Protein AF-A0A1J5RLA2-F1 (afdb_monomer)

Solvent-accessible surface area (backbone atoms only — not comparable to full-atom values): 10374 Å² total; per-residue (Å²): 121,64,64,66,56,42,44,75,60,59,31,40,82,71,53,72,47,80,47,79,59,98,92,44,65,35,30,41,38,36,30,38,39,91,60,33,37,43,37,38,31,38,62,85,40,69,44,60,42,39,44,30,51,77,93,44,57,35,48,51,70,61,49,36,40,77,73,73,38,47,94,72,55,60,57,76,74,59,92,59,94,53,45,68,57,44,59,53,23,45,56,59,46,43,67,81,35,36,69,36,63,61,72,37,87,33,64,62,57,58,59,47,19,59,50,51,52,52,51,52,54,50,51,53,52,48,52,53,51,52,51,52,52,53,52,39,53,54,43,50,54,49,23,56,49,30,44,76,72,65,38,38,70,62,18,52,54,47,64,71,70,46,85,62,65,88,73,65,45,78,68,52,53,54,50,49,54,51,34,55,57,62,64,75,74,109

Structure (mmCIF, N/CA/C/O backbone):
data_AF-A0A1J5RLA2-F1
#
_entry.id   AF-A0A1J5RLA2-F1
#
loop_
_atom_site.group_PDB
_atom_site.id
_atom_site.type_symbol
_atom_site.label_atom_id
_atom_site.label_alt_id
_atom_site.label_comp_id
_atom_site.label_asym_id
_atom_site.label_entity_id
_atom_site.label_seq_id
_atom_site.pdbx_PDB_ins_code
_atom_site.Cartn_x
_atom_site.Cartn_y
_atom_site.Cartn_z
_atom_site.occupancy
_atom_site.B_iso_or_equiv
_atom_site.auth_seq_id
_atom_site.auth_comp_id
_atom_site.auth_asym_id
_atom_site.auth_atom_id
_atom_site.pdbx_PDB_model_num
ATOM 1 N N . MET A 1 1 ? 20.462 11.060 -11.180 1.00 75.19 1 MET A N 1
ATOM 2 C CA . MET A 1 1 ? 20.858 9.757 -11.764 1.00 75.19 1 MET A CA 1
ATOM 3 C C . MET A 1 1 ? 19.665 9.019 -12.372 1.00 75.19 1 MET A C 1
ATOM 5 O O . MET A 1 1 ? 19.797 8.521 -13.478 1.00 75.19 1 MET A O 1
ATOM 9 N N . ILE A 1 2 ? 18.497 9.036 -11.717 1.00 88.50 2 ILE A N 1
ATOM 10 C CA . ILE A 1 2 ? 17.230 8.487 -12.243 1.00 88.50 2 ILE A CA 1
ATOM 11 C C . ILE A 1 2 ? 16.734 9.208 -13.504 1.00 88.50 2 ILE A C 1
ATOM 13 O O . ILE A 1 2 ? 16.344 8.558 -14.465 1.00 88.50 2 ILE A O 1
ATOM 17 N N . ASP A 1 3 ? 16.792 10.543 -13.523 1.00 90.69 3 ASP A N 1
ATOM 18 C CA . ASP A 1 3 ? 16.276 11.354 -14.638 1.00 90.69 3 ASP A CA 1
ATOM 19 C C . ASP A 1 3 ? 16.839 10.949 -16.024 1.00 90.69 3 ASP A C 1
ATOM 21 O O . ASP A 1 3 ? 16.039 10.713 -16.928 1.00 90.69 3 ASP A O 1
ATOM 25 N N . PRO A 1 4 ? 18.163 10.750 -16.212 1.00 93.88 4 PRO A N 1
ATOM 26 C CA . PRO A 1 4 ? 18.699 10.201 -17.460 1.00 93.88 4 PRO A CA 1
ATOM 27 C C . PRO A 1 4 ? 18.125 8.839 -17.870 1.00 93.88 4 PRO A C 1
ATOM 29 O O . PRO A 1 4 ? 17.858 8.634 -19.053 1.00 93.88 4 PRO A O 1
ATOM 32 N N . PHE A 1 5 ? 17.925 7.919 -16.918 1.00 95.31 5 PHE A N 1
ATOM 33 C CA . PHE A 1 5 ? 17.323 6.614 -17.203 1.00 95.31 5 PHE A CA 1
ATOM 34 C C . PHE A 1 5 ? 15.885 6.796 -17.692 1.00 95.31 5 PHE A C 1
ATOM 36 O O . PHE A 1 5 ? 15.541 6.329 -18.773 1.00 95.31 5 PHE A O 1
ATOM 43 N N . LEU A 1 6 ? 15.071 7.543 -16.940 1.00 96.62 6 LEU A N 1
ATOM 44 C CA . LEU A 1 6 ? 13.667 7.803 -17.264 1.00 96.62 6 LEU A CA 1
ATOM 45 C C . LEU A 1 6 ? 13.512 8.462 -18.641 1.00 96.62 6 LEU A C 1
ATOM 47 O O . LEU A 1 6 ? 12.742 7.979 -19.474 1.00 96.62 6 LEU A O 1
ATOM 51 N N . LYS A 1 7 ? 14.320 9.487 -18.930 1.00 96.69 7 LYS A N 1
ATOM 52 C CA . LYS A 1 7 ? 14.363 10.134 -20.250 1.00 96.69 7 LYS A CA 1
ATOM 53 C C . LYS A 1 7 ? 14.747 9.166 -21.365 1.00 96.69 7 LYS A C 1
ATOM 55 O O . LYS A 1 7 ? 14.179 9.240 -22.450 1.00 96.69 7 LYS A O 1
ATOM 60 N N . GLY A 1 8 ? 15.656 8.226 -21.097 1.00 96.56 8 GLY A N 1
ATOM 61 C CA . GLY A 1 8 ? 16.017 7.156 -22.031 1.00 96.56 8 GLY A CA 1
ATOM 62 C C . GLY A 1 8 ? 14.840 6.258 -22.435 1.00 96.56 8 GLY A C 1
ATOM 63 O O . GLY A 1 8 ? 14.861 5.680 -23.520 1.00 96.56 8 GLY A O 1
ATOM 64 N N . TYR A 1 9 ? 13.794 6.195 -21.609 1.00 97.12 9 TYR A N 1
ATOM 65 C CA . TYR A 1 9 ? 12.545 5.477 -21.877 1.00 97.12 9 TYR A CA 1
ATOM 66 C C . TYR A 1 9 ? 11.366 6.406 -22.206 1.00 97.12 9 TYR A C 1
ATOM 68 O O . TYR A 1 9 ? 10.218 5.968 -22.175 1.00 97.12 9 TYR A O 1
ATOM 76 N N . GLY A 1 10 ? 11.626 7.677 -22.531 1.00 97.12 10 GLY A N 1
ATOM 77 C CA . GLY A 1 10 ? 10.600 8.638 -22.950 1.00 97.12 10 GLY A CA 1
ATOM 78 C C . GLY A 1 10 ? 9.733 9.188 -21.816 1.00 97.12 10 GLY A C 1
ATOM 79 O O . GLY A 1 10 ? 8.663 9.722 -22.087 1.00 97.12 10 GLY A O 1
ATOM 80 N N . PHE A 1 11 ? 10.160 9.043 -20.561 1.00 97.88 11 PHE A N 1
ATOM 81 C CA . PHE A 1 11 ? 9.512 9.710 -19.437 1.00 97.88 11 PHE A CA 1
ATOM 82 C C . PHE A 1 11 ? 10.019 11.144 -19.306 1.00 97.88 11 PHE A C 1
ATOM 84 O O . PHE A 1 11 ? 11.226 11.397 -19.287 1.00 97.88 11 PHE A O 1
ATOM 91 N N . GLU A 1 12 ? 9.084 12.071 -19.161 1.00 97.56 12 GLU A N 1
ATOM 92 C CA . GLU A 1 12 ? 9.351 13.483 -18.923 1.00 97.56 12 GLU A CA 1
ATOM 93 C C . GLU A 1 12 ? 8.948 13.846 -17.500 1.00 97.56 12 GLU A C 1
ATOM 95 O O . GLU A 1 12 ? 7.974 13.320 -16.967 1.00 97.56 12 GLU A O 1
ATOM 100 N N . PHE A 1 13 ? 9.718 14.732 -16.875 1.00 96.31 13 PHE A N 1
ATOM 101 C CA . PHE A 1 13 ? 9.346 15.295 -15.584 1.00 96.31 13 PHE A CA 1
ATOM 102 C C . PHE A 1 13 ? 8.055 16.109 -15.740 1.00 96.31 13 PHE A C 1
ATOM 104 O O . PHE A 1 13 ? 8.001 16.991 -16.598 1.00 96.31 13 PHE A O 1
ATOM 111 N N . GLU A 1 14 ? 7.034 15.804 -14.939 1.00 94.00 14 GLU A N 1
ATOM 112 C CA . GLU A 1 14 ? 5.730 16.473 -14.998 1.00 94.00 14 GLU A CA 1
ATOM 113 C C . GLU A 1 14 ? 5.639 17.549 -13.912 1.00 94.00 14 GLU A C 1
ATOM 115 O O . GLU A 1 14 ? 5.564 18.732 -14.243 1.00 94.00 14 GLU A O 1
ATOM 120 N N . ASP A 1 15 ? 5.700 17.162 -12.634 1.00 93.25 15 ASP A N 1
ATOM 121 C CA . ASP A 1 15 ? 5.659 18.102 -11.511 1.00 93.25 15 ASP A CA 1
ATOM 122 C C . ASP A 1 15 ? 6.271 17.504 -10.229 1.00 93.25 15 ASP A C 1
ATOM 124 O O . ASP A 1 15 ? 6.688 16.339 -10.183 1.00 93.25 15 ASP A O 1
ATOM 128 N N . TYR A 1 16 ? 6.328 18.309 -9.169 1.00 93.75 16 TYR A N 1
ATOM 129 C CA . TYR A 1 16 ? 6.588 17.847 -7.817 1.00 93.75 16 TYR A CA 1
ATOM 130 C C . TYR A 1 16 ? 5.700 18.535 -6.772 1.00 93.75 16 TYR A C 1
ATOM 132 O O . TYR A 1 16 ? 5.460 19.739 -6.814 1.00 93.75 16 TYR A O 1
ATOM 140 N N . GLU A 1 17 ? 5.292 17.781 -5.755 1.00 91.31 17 GLU A N 1
ATOM 141 C CA . GLU A 1 17 ? 4.488 18.284 -4.641 1.00 91.31 17 GLU A CA 1
ATOM 142 C C . GLU A 1 17 ? 5.241 18.167 -3.320 1.00 91.31 17 GLU A C 1
ATOM 144 O O . GLU A 1 17 ? 5.624 17.070 -2.908 1.00 91.31 17 GLU A O 1
ATOM 149 N N . ILE A 1 18 ? 5.413 19.290 -2.617 1.00 90.94 18 ILE A N 1
ATOM 150 C CA . ILE A 1 18 ? 5.980 19.304 -1.264 1.00 90.94 18 ILE A CA 1
ATOM 151 C C . ILE A 1 18 ? 4.870 19.049 -0.248 1.00 90.94 18 ILE A C 1
ATOM 153 O O . ILE A 1 18 ? 3.896 19.793 -0.155 1.00 90.94 18 ILE A O 1
ATOM 157 N N . ASN A 1 19 ? 5.084 18.040 0.581 1.00 87.75 19 ASN A N 1
ATOM 158 C CA . ASN A 1 19 ? 4.173 17.580 1.610 1.00 87.75 19 ASN A CA 1
ATOM 159 C C . ASN A 1 19 ? 4.856 17.592 2.985 1.00 87.75 19 ASN A C 1
ATOM 161 O O . ASN A 1 19 ? 6.081 17.679 3.103 1.00 87.75 19 ASN A O 1
ATOM 165 N N . LYS A 1 20 ? 4.050 17.525 4.051 1.00 87.19 20 LYS A N 1
ATOM 166 C CA . LYS A 1 20 ? 4.523 17.482 5.440 1.00 87.19 20 LYS A CA 1
ATOM 167 C C . LYS A 1 20 ? 3.970 16.247 6.148 1.00 87.19 20 LYS A C 1
ATOM 169 O O . LYS A 1 20 ? 2.764 16.151 6.362 1.00 87.19 20 LYS A O 1
ATOM 174 N N . GLY A 1 21 ? 4.863 15.341 6.532 1.00 75.69 21 GLY A N 1
ATOM 175 C CA . GLY A 1 21 ? 4.573 14.137 7.312 1.00 75.69 21 GLY A CA 1
ATOM 176 C C . GLY A 1 21 ? 4.974 14.271 8.782 1.00 75.69 21 GLY A C 1
ATOM 177 O O . GLY A 1 21 ? 5.419 15.332 9.231 1.00 75.69 21 GLY A O 1
ATOM 178 N N . SER A 1 22 ? 4.840 13.174 9.536 1.00 72.94 22 SER A N 1
ATOM 179 C CA . SER A 1 22 ? 5.324 13.074 10.925 1.00 72.94 22 SER A CA 1
ATOM 180 C C . SER A 1 22 ? 6.832 13.300 11.037 1.00 72.94 22 SER A C 1
ATOM 182 O O . SER A 1 22 ? 7.294 13.857 12.032 1.00 72.94 22 SER A O 1
ATOM 184 N N . ASP A 1 23 ? 7.567 12.935 9.986 1.00 70.56 23 ASP A N 1
ATOM 185 C CA . ASP A 1 23 ? 9.030 12.856 9.988 1.00 70.56 23 ASP A CA 1
ATOM 186 C C . ASP A 1 23 ? 9.689 14.057 9.286 1.00 70.56 23 ASP A C 1
ATOM 188 O O . ASP A 1 23 ? 10.907 14.110 9.124 1.00 70.56 23 ASP A O 1
ATOM 192 N N . GLY A 1 24 ? 8.893 15.057 8.888 1.00 81.94 24 GLY A N 1
ATOM 193 C CA . GLY A 1 24 ? 9.370 16.277 8.239 1.00 81.94 24 GLY A CA 1
ATOM 194 C C . GLY A 1 24 ? 8.707 16.549 6.893 1.00 81.94 24 GLY A C 1
ATOM 195 O O . GLY A 1 24 ? 7.582 16.122 6.637 1.00 81.94 24 GLY A O 1
ATOM 196 N N . HIS A 1 25 ? 9.391 17.325 6.054 1.00 86.50 25 HIS A N 1
ATOM 197 C CA . HIS A 1 25 ? 8.931 17.615 4.698 1.00 86.50 25 HIS A CA 1
ATOM 198 C C . HIS A 1 25 ? 9.489 16.582 3.728 1.00 86.50 25 HIS A C 1
ATOM 200 O O . HIS A 1 25 ? 10.675 16.268 3.798 1.00 86.50 25 HIS A O 1
ATOM 206 N N . PHE A 1 26 ? 8.651 16.125 2.808 1.00 87.38 26 PHE A N 1
ATOM 207 C CA . PHE A 1 26 ? 9.025 15.268 1.687 1.00 87.38 26 PHE A CA 1
ATOM 208 C C . PHE A 1 26 ? 8.417 15.832 0.402 1.00 87.38 26 PHE A C 1
ATOM 210 O O . PHE A 1 26 ? 7.477 16.626 0.449 1.00 87.38 26 PHE A O 1
ATOM 217 N N . ALA A 1 27 ? 8.965 15.454 -0.742 1.00 90.31 27 ALA A N 1
ATOM 218 C CA . ALA A 1 27 ? 8.469 15.822 -2.054 1.00 90.31 27 ALA A CA 1
ATOM 219 C C . ALA A 1 27 ? 8.096 14.563 -2.834 1.00 90.31 27 ALA A C 1
ATOM 221 O O . ALA A 1 27 ? 8.877 13.620 -2.875 1.00 90.31 27 ALA A O 1
ATOM 222 N N . PHE A 1 28 ? 6.941 14.552 -3.486 1.00 92.00 28 PHE A N 1
ATOM 223 C CA . PHE A 1 28 ? 6.650 13.566 -4.524 1.00 92.00 28 PHE A CA 1
ATOM 224 C C . PHE A 1 28 ? 6.983 14.175 -5.873 1.00 92.00 28 PHE A C 1
ATOM 226 O O . PHE A 1 28 ? 6.434 15.218 -6.202 1.00 92.00 28 PHE A O 1
ATOM 233 N N . ALA A 1 29 ? 7.865 13.544 -6.639 1.00 93.94 29 ALA A N 1
ATOM 234 C CA . ALA A 1 29 ? 8.126 13.905 -8.027 1.00 93.94 29 ALA A CA 1
ATOM 235 C C . ALA A 1 29 ? 7.415 12.918 -8.958 1.00 93.94 29 ALA A C 1
ATOM 237 O O . ALA A 1 29 ? 7.509 11.702 -8.755 1.00 93.94 29 ALA A O 1
ATOM 238 N N . SER A 1 30 ? 6.740 13.434 -9.986 1.00 95.81 30 SER A N 1
ATOM 239 C CA . SER A 1 30 ? 6.085 12.632 -11.018 1.00 95.81 30 SER A CA 1
ATOM 240 C C . SER A 1 30 ? 6.805 12.748 -12.360 1.00 95.81 30 SER A C 1
ATOM 242 O O . SER A 1 30 ? 7.237 13.816 -12.798 1.00 95.81 30 SER A O 1
ATOM 244 N N . TYR A 1 31 ? 6.928 11.608 -13.030 1.00 97.56 31 TYR A N 1
ATOM 245 C CA . TYR A 1 31 ? 7.433 11.498 -14.389 1.00 97.56 31 TYR A CA 1
ATOM 246 C C . TYR A 1 31 ? 6.416 10.753 -15.239 1.00 97.56 31 TYR A C 1
ATOM 248 O O . TYR A 1 31 ? 5.890 9.725 -14.810 1.00 97.56 31 TYR A O 1
ATOM 256 N N . LYS A 1 32 ? 6.175 11.217 -16.462 1.00 97.50 32 LYS A N 1
ATOM 257 C CA . LYS A 1 32 ? 5.098 10.704 -17.305 1.00 97.50 32 LYS A CA 1
ATOM 258 C C . LYS A 1 32 ? 5.575 10.305 -18.686 1.00 97.50 32 LYS A C 1
ATOM 260 O O . LYS A 1 32 ? 6.375 10.996 -19.309 1.00 97.50 32 LYS A O 1
ATOM 265 N N . ASN A 1 33 ? 5.030 9.199 -19.171 1.00 97.56 33 ASN A N 1
ATOM 266 C CA . ASN A 1 33 ? 5.152 8.742 -20.545 1.00 97.56 33 ASN A CA 1
ATOM 267 C C . ASN A 1 33 ? 3.791 8.200 -21.003 1.00 97.56 33 ASN A C 1
ATOM 269 O O . ASN A 1 33 ? 3.432 7.060 -20.704 1.00 97.56 33 ASN A O 1
ATOM 273 N N . HIS A 1 34 ? 3.028 9.014 -21.735 1.00 95.31 34 HIS A N 1
ATOM 274 C CA . HIS A 1 34 ? 1.669 8.679 -22.180 1.00 95.31 34 HIS A CA 1
ATOM 275 C C . HIS A 1 34 ? 0.776 8.249 -20.997 1.00 95.31 34 HIS A C 1
ATOM 277 O O . HIS A 1 34 ? 0.499 9.061 -20.114 1.00 95.31 34 HIS A O 1
ATOM 283 N N . ASN A 1 35 ? 0.350 6.981 -20.964 1.00 96.25 35 ASN A N 1
ATOM 284 C CA . ASN A 1 35 ? -0.509 6.414 -19.919 1.00 96.25 35 ASN A CA 1
ATOM 285 C C . ASN A 1 35 ? 0.280 5.880 -18.711 1.00 96.25 35 ASN A C 1
ATOM 287 O O . ASN A 1 35 ? -0.324 5.326 -17.795 1.00 96.25 35 ASN A O 1
ATOM 291 N N . LYS A 1 36 ? 1.613 5.998 -18.716 1.00 98.00 36 LYS A N 1
ATOM 292 C CA . LYS A 1 36 ? 2.491 5.540 -17.638 1.00 98.00 36 LYS A CA 1
ATOM 293 C C . LYS A 1 36 ? 2.933 6.718 -16.788 1.00 98.00 36 LYS A C 1
ATOM 295 O O . LYS A 1 36 ? 3.435 7.704 -17.330 1.00 98.00 36 LYS A O 1
ATOM 300 N N . THR A 1 37 ? 2.851 6.562 -15.474 1.00 97.75 37 THR A N 1
ATOM 301 C CA . THR A 1 37 ? 3.400 7.523 -14.517 1.00 97.75 37 THR A CA 1
ATOM 302 C C . THR A 1 37 ? 4.330 6.802 -13.551 1.00 97.75 37 THR A C 1
ATOM 304 O O . THR A 1 37 ? 4.009 5.742 -13.019 1.00 97.75 37 THR A O 1
ATOM 307 N N . PHE A 1 38 ? 5.510 7.367 -13.348 1.00 97.06 38 PHE A N 1
ATOM 308 C CA . PHE A 1 38 ? 6.458 6.970 -12.322 1.00 97.06 38 PHE A CA 1
ATOM 309 C C . PHE A 1 38 ? 6.431 8.036 -11.229 1.00 97.06 38 PHE A C 1
ATOM 311 O O . PHE A 1 38 ? 6.631 9.215 -11.526 1.00 97.06 38 PHE A O 1
ATOM 318 N N . LEU A 1 39 ? 6.176 7.634 -9.985 1.00 95.06 39 LEU A N 1
ATOM 319 C CA . LEU A 1 39 ? 6.198 8.540 -8.840 1.00 95.06 39 LEU A CA 1
ATOM 320 C C . LEU A 1 39 ? 7.291 8.118 -7.870 1.00 95.06 39 LEU A C 1
ATOM 322 O O . LEU A 1 39 ? 7.436 6.936 -7.552 1.00 95.06 39 LEU A O 1
ATOM 326 N N . VAL A 1 40 ? 8.036 9.101 -7.380 1.00 92.81 40 VAL A N 1
ATOM 327 C CA . VAL A 1 40 ? 9.082 8.890 -6.385 1.00 92.81 40 VAL A CA 1
ATOM 328 C C . VAL A 1 40 ? 8.949 9.900 -5.260 1.00 92.81 40 VAL A C 1
ATOM 330 O O . VAL A 1 40 ? 8.884 11.108 -5.489 1.00 92.81 40 VAL A O 1
ATOM 333 N N . GLU A 1 41 ? 8.912 9.389 -4.039 1.00 89.75 41 GLU A N 1
ATOM 334 C CA . GLU A 1 41 ? 9.048 10.181 -2.830 1.00 89.75 41 GLU A CA 1
ATOM 335 C C . GLU A 1 41 ? 10.523 10.502 -2.598 1.00 89.75 41 GLU A C 1
ATOM 337 O O . GLU A 1 41 ? 11.397 9.630 -2.647 1.00 89.75 41 GLU A O 1
ATOM 342 N N . TYR A 1 42 ? 10.797 11.762 -2.304 1.00 87.31 42 TYR A N 1
ATOM 343 C CA . TYR A 1 42 ? 12.101 12.248 -1.918 1.00 87.31 42 TYR A CA 1
ATOM 344 C C . TYR A 1 42 ? 11.998 13.076 -0.645 1.00 87.31 42 TYR A C 1
ATOM 346 O O . TYR A 1 42 ? 11.369 14.133 -0.611 1.00 87.31 42 TYR A O 1
ATOM 354 N N . THR A 1 43 ? 12.696 12.629 0.386 1.00 80.44 43 THR A N 1
ATOM 355 C CA . THR A 1 43 ? 12.806 13.354 1.657 1.00 80.44 43 THR A CA 1
ATOM 356 C C . THR A 1 43 ? 14.246 13.839 1.778 1.00 80.44 43 THR A C 1
ATOM 358 O O . THR A 1 43 ? 14.580 14.965 1.417 1.00 80.44 43 THR A O 1
ATOM 361 N N . PHE A 1 44 ? 15.134 12.935 2.186 1.00 77.88 44 PHE A N 1
ATOM 362 C CA . PHE A 1 44 ? 16.592 13.090 2.155 1.00 77.88 44 PHE A CA 1
ATOM 363 C C . PHE A 1 44 ? 17.286 11.955 1.386 1.00 77.88 44 PHE A C 1
ATOM 365 O O . PHE A 1 44 ? 18.488 11.992 1.156 1.00 77.88 44 PHE A O 1
ATOM 372 N N . SER A 1 45 ? 16.524 10.928 1.021 1.00 80.44 45 SER A N 1
ATOM 373 C CA . SER A 1 45 ? 16.887 9.810 0.156 1.00 80.44 45 SER A CA 1
ATOM 374 C C . SER A 1 45 ? 15.619 9.387 -0.593 1.00 80.44 45 SER A C 1
ATOM 376 O O . SER A 1 45 ? 14.555 9.984 -0.385 1.00 80.44 45 SER A O 1
ATOM 378 N N . ILE A 1 46 ? 15.737 8.404 -1.480 1.00 85.00 46 ILE A N 1
ATOM 379 C CA . ILE A 1 46 ? 14.581 7.829 -2.169 1.00 85.00 46 ILE A CA 1
ATOM 380 C C . ILE A 1 46 ? 13.734 7.078 -1.148 1.00 85.00 46 ILE A C 1
ATOM 382 O O . ILE A 1 46 ? 14.218 6.150 -0.505 1.00 85.00 46 ILE A O 1
ATOM 386 N N . GLY A 1 47 ? 12.481 7.495 -1.013 1.00 85.31 47 GLY A N 1
ATOM 387 C CA . GLY A 1 47 ? 11.489 6.814 -0.195 1.00 85.31 47 GLY A CA 1
ATOM 388 C C . GLY A 1 47 ? 10.652 5.862 -1.040 1.00 85.31 47 GLY A C 1
ATOM 389 O O . GLY A 1 47 ? 11.168 4.983 -1.737 1.00 85.31 47 GLY A O 1
ATOM 390 N N . GLN A 1 48 ? 9.339 6.056 -0.976 1.00 88.19 48 GLN A N 1
ATOM 391 C CA . GLN A 1 48 ? 8.382 5.279 -1.741 1.00 88.19 48 GLN A CA 1
ATOM 392 C C . GLN A 1 48 ? 8.565 5.474 -3.252 1.00 88.19 48 GLN A C 1
ATOM 394 O O . GLN A 1 48 ? 8.692 6.592 -3.750 1.00 88.19 48 GLN A O 1
ATOM 399 N N . VAL A 1 49 ? 8.505 4.368 -3.993 1.00 93.44 49 VAL A N 1
ATOM 400 C CA . VAL A 1 49 ? 8.488 4.366 -5.457 1.00 93.44 49 VAL A CA 1
ATOM 401 C C . VAL A 1 49 ? 7.231 3.656 -5.948 1.00 93.44 49 VAL A C 1
ATOM 403 O O . VAL A 1 49 ? 6.943 2.527 -5.535 1.00 93.44 49 VAL A O 1
ATOM 406 N N . LEU A 1 50 ? 6.488 4.317 -6.834 1.00 95.62 50 LEU A N 1
ATOM 407 C CA . LEU A 1 50 ? 5.222 3.841 -7.383 1.00 95.62 50 LEU A CA 1
ATOM 408 C C . LEU A 1 50 ? 5.254 3.827 -8.912 1.00 95.62 50 LEU A C 1
ATOM 410 O O . LEU A 1 50 ? 5.804 4.722 -9.559 1.00 95.62 50 LEU A O 1
ATOM 414 N N . TYR A 1 51 ? 4.592 2.822 -9.474 1.00 97.69 51 TYR A N 1
ATOM 415 C CA . TYR A 1 51 ? 4.414 2.638 -10.909 1.00 97.69 51 TYR A CA 1
ATOM 416 C C . TYR A 1 51 ? 2.931 2.659 -11.221 1.00 97.69 51 TYR A C 1
ATOM 418 O O . TYR A 1 51 ? 2.169 1.878 -10.650 1.00 97.69 51 TYR A O 1
ATOM 426 N N . GLN A 1 52 ? 2.532 3.527 -12.140 1.00 97.81 52 GLN A N 1
ATOM 427 C CA . GLN A 1 52 ? 1.146 3.706 -12.530 1.00 97.81 52 GLN A CA 1
ATOM 428 C C . GLN A 1 52 ? 0.970 3.464 -14.025 1.00 97.81 52 GLN A C 1
ATOM 430 O O . GLN A 1 52 ? 1.759 3.948 -14.839 1.00 97.81 52 GLN A O 1
ATOM 435 N N . PHE A 1 53 ? -0.093 2.750 -14.381 1.00 97.69 53 PHE A N 1
ATOM 436 C CA . PHE A 1 53 ? -0.612 2.665 -15.741 1.00 97.69 53 PHE A CA 1
ATOM 437 C C . PHE A 1 53 ? -2.109 2.969 -15.702 1.00 97.69 53 PHE A C 1
ATOM 439 O O . PHE A 1 53 ? -2.865 2.223 -15.084 1.00 97.69 53 PHE A O 1
ATOM 446 N N . GLU A 1 54 ? -2.528 4.055 -16.353 1.00 94.75 54 GLU A N 1
ATOM 447 C CA . GLU A 1 54 ? -3.904 4.570 -16.276 1.00 94.75 54 GLU A CA 1
ATOM 448 C C . GLU A 1 54 ? -4.322 4.833 -14.817 1.00 94.75 54 GLU A C 1
ATOM 450 O O . GLU A 1 54 ? -3.731 5.694 -14.167 1.00 94.75 54 GLU A O 1
ATOM 455 N N . ASP A 1 55 ? -5.317 4.125 -14.289 1.00 93.31 55 ASP A N 1
ATOM 456 C CA . ASP A 1 55 ? -5.813 4.228 -12.912 1.00 93.31 55 ASP A CA 1
ATOM 457 C C . ASP A 1 55 ? -5.212 3.180 -11.958 1.00 93.31 55 ASP A C 1
ATOM 459 O O . ASP A 1 55 ? -5.523 3.170 -10.768 1.00 93.31 55 ASP A O 1
ATOM 463 N N . LEU A 1 56 ? -4.324 2.317 -12.455 1.00 96.44 56 LEU A N 1
ATOM 464 C CA . LEU A 1 56 ? -3.746 1.208 -11.702 1.00 96.44 56 LEU A CA 1
ATOM 465 C C . LEU A 1 56 ? -2.360 1.561 -11.176 1.00 96.44 56 LEU A C 1
ATOM 467 O O . LEU A 1 56 ? -1.502 1.996 -11.943 1.00 96.44 56 LEU A O 1
ATOM 471 N N . ILE A 1 57 ? -2.121 1.315 -9.886 1.00 96.50 57 ILE A N 1
ATOM 472 C CA . ILE A 1 57 ? -0.866 1.650 -9.200 1.00 96.50 57 ILE A CA 1
ATOM 473 C C . ILE A 1 57 ? -0.294 0.413 -8.505 1.00 96.50 57 ILE A C 1
ATOM 475 O O . ILE A 1 57 ? -1.016 -0.355 -7.871 1.00 96.50 57 ILE A O 1
ATOM 479 N N . VAL A 1 58 ? 1.026 0.244 -8.577 1.00 97.06 58 VAL A N 1
ATOM 480 C CA . VAL A 1 58 ? 1.769 -0.791 -7.849 1.00 97.06 58 VAL A CA 1
ATOM 481 C C . VAL A 1 58 ? 2.967 -0.170 -7.138 1.00 97.06 58 VAL A C 1
ATOM 483 O O . VAL A 1 58 ? 3.685 0.656 -7.706 1.00 97.06 58 VAL A O 1
ATOM 486 N N . SER A 1 59 ? 3.198 -0.580 -5.891 1.00 95.62 59 SER A N 1
ATOM 487 C CA . SER A 1 59 ? 4.398 -0.211 -5.140 1.00 95.62 59 SER A CA 1
ATOM 488 C C . SER A 1 59 ? 5.613 -1.013 -5.600 1.00 95.62 59 SER A C 1
ATOM 490 O O . SER A 1 59 ? 5.513 -2.201 -5.903 1.00 95.62 59 SER A O 1
ATOM 492 N N . HIS A 1 60 ? 6.783 -0.384 -5.629 1.00 95.56 60 HIS A N 1
ATOM 493 C CA . HIS A 1 60 ? 8.026 -1.027 -6.047 1.00 95.56 60 HIS A CA 1
ATOM 494 C C . HIS A 1 60 ? 8.348 -2.374 -5.385 1.00 95.56 60 HIS A C 1
ATOM 496 O O . HIS A 1 60 ? 8.572 -3.337 -6.129 1.00 95.56 60 HIS A O 1
ATOM 502 N N . PRO A 1 61 ? 8.347 -2.496 -4.042 1.00 93.50 61 PRO A N 1
ATOM 503 C CA . PRO A 1 61 ? 8.652 -3.766 -3.396 1.00 93.50 61 PRO A CA 1
ATOM 504 C C . PRO A 1 61 ? 7.671 -4.864 -3.812 1.00 93.50 61 PRO A C 1
ATOM 506 O O . PRO A 1 61 ? 8.095 -5.950 -4.204 1.00 93.50 61 PRO A O 1
ATOM 509 N N . PHE A 1 62 ? 6.371 -4.558 -3.809 1.00 95.00 62 PHE A N 1
ATOM 510 C CA . PHE A 1 62 ? 5.332 -5.516 -4.172 1.00 95.00 62 PHE A CA 1
ATOM 511 C C . PHE A 1 62 ? 5.442 -5.941 -5.635 1.00 95.00 62 PHE A C 1
ATOM 513 O O . PHE A 1 62 ? 5.274 -7.117 -5.957 1.00 95.00 62 PHE A O 1
ATOM 520 N N . TYR A 1 63 ? 5.768 -4.999 -6.521 1.00 97.06 63 TYR A N 1
ATOM 521 C CA . TYR A 1 63 ? 5.910 -5.282 -7.938 1.00 97.06 63 TYR A CA 1
ATOM 522 C C . TYR A 1 63 ? 7.027 -6.301 -8.193 1.00 97.06 63 TYR A C 1
ATOM 524 O O . TYR A 1 63 ? 6.803 -7.336 -8.823 1.00 97.06 63 TYR A O 1
ATOM 532 N N . LEU A 1 64 ? 8.221 -6.048 -7.653 1.00 97.00 64 LEU A N 1
ATOM 533 C CA . LEU A 1 64 ? 9.355 -6.954 -7.824 1.00 97.00 64 LEU A CA 1
ATOM 534 C C . LEU A 1 64 ? 9.119 -8.314 -7.174 1.00 97.00 64 LEU A C 1
ATOM 536 O O . LEU A 1 64 ? 9.485 -9.331 -7.764 1.00 97.00 64 LEU A O 1
ATOM 540 N N . ASP A 1 65 ? 8.476 -8.352 -6.008 1.00 95.81 65 ASP A N 1
ATOM 541 C CA . ASP A 1 65 ? 8.139 -9.608 -5.339 1.00 95.81 65 ASP A CA 1
ATOM 542 C C . ASP A 1 65 ? 7.218 -10.464 -6.222 1.00 95.81 65 ASP A C 1
ATOM 544 O O . ASP A 1 65 ? 7.506 -11.639 -6.459 1.00 95.81 65 ASP A O 1
ATOM 548 N N . GLN A 1 66 ? 6.163 -9.872 -6.793 1.00 97.19 66 GLN A N 1
ATOM 549 C CA . GLN A 1 66 ? 5.227 -10.588 -7.670 1.00 97.19 66 GLN A CA 1
ATOM 550 C C . GLN A 1 66 ? 5.830 -10.979 -9.028 1.00 97.19 66 GLN A C 1
ATOM 552 O O . GLN A 1 66 ? 5.394 -11.958 -9.634 1.00 97.19 66 GLN A O 1
ATOM 557 N N . LEU A 1 67 ? 6.854 -10.264 -9.500 1.00 96.62 67 LEU A N 1
ATOM 558 C CA . LEU A 1 67 ? 7.628 -10.651 -10.683 1.00 96.62 67 LEU A CA 1
ATOM 559 C C . LEU A 1 67 ? 8.678 -11.745 -10.396 1.00 96.62 67 LEU A C 1
ATOM 561 O O . LEU A 1 67 ? 9.316 -12.233 -11.328 1.00 96.62 67 LEU A O 1
ATOM 565 N N . GLY A 1 68 ? 8.862 -12.155 -9.134 1.00 96.50 68 GLY A N 1
ATOM 566 C CA . GLY A 1 68 ? 9.856 -13.161 -8.737 1.00 96.50 68 GLY A CA 1
ATOM 567 C C . GLY A 1 68 ? 11.274 -12.606 -8.559 1.00 96.50 68 GLY A C 1
ATOM 568 O O . GLY A 1 68 ? 12.246 -13.364 -8.571 1.00 96.50 68 GLY A O 1
ATOM 569 N N . PHE A 1 69 ? 11.407 -11.290 -8.397 1.00 95.81 69 PHE A N 1
ATOM 570 C CA . PHE A 1 69 ? 12.677 -10.586 -8.205 1.00 95.81 69 PHE A CA 1
ATOM 571 C C . PHE A 1 69 ? 12.863 -10.030 -6.788 1.00 95.81 69 PHE A C 1
ATOM 573 O O . PHE A 1 69 ? 13.850 -9.340 -6.545 1.00 95.81 69 PHE A O 1
ATOM 580 N N . GLY A 1 70 ? 11.978 -10.362 -5.844 1.00 90.94 70 GLY A N 1
ATOM 581 C CA . GLY A 1 70 ? 12.050 -9.883 -4.458 1.00 90.94 70 GLY A CA 1
ATOM 582 C C . GLY A 1 70 ? 13.404 -10.116 -3.784 1.00 90.94 70 GLY A C 1
ATOM 583 O O . GLY A 1 70 ? 13.997 -9.187 -3.243 1.00 90.94 70 GLY A O 1
ATOM 584 N N . ASP A 1 71 ? 13.973 -11.316 -3.933 1.00 92.00 71 ASP A N 1
ATOM 585 C CA . ASP A 1 71 ? 15.292 -11.663 -3.373 1.00 92.00 71 ASP A CA 1
ATOM 586 C C . ASP A 1 71 ? 16.464 -10.909 -4.031 1.00 92.00 71 ASP A C 1
ATOM 588 O O . ASP A 1 71 ? 17.581 -10.902 -3.511 1.00 92.00 71 ASP A O 1
ATOM 592 N N . LYS A 1 72 ? 16.233 -10.296 -5.198 1.00 93.19 72 LYS A N 1
ATOM 593 C CA . LYS A 1 72 ? 17.232 -9.526 -5.956 1.00 93.19 72 LYS A CA 1
ATOM 594 C C . LYS A 1 72 ? 17.094 -8.019 -5.756 1.00 93.19 72 LYS A C 1
ATOM 596 O O . LYS A 1 72 ? 17.975 -7.287 -6.209 1.00 93.19 72 LYS A O 1
ATOM 601 N N . ARG A 1 73 ? 16.018 -7.575 -5.098 1.00 93.00 73 ARG A N 1
ATOM 602 C CA . ARG A 1 73 ? 15.737 -6.169 -4.821 1.00 93.00 73 ARG A CA 1
ATOM 603 C C . ARG A 1 73 ? 16.837 -5.572 -3.947 1.00 93.00 73 ARG A C 1
ATOM 605 O O . ARG A 1 73 ? 17.196 -6.135 -2.906 1.00 93.00 73 ARG A O 1
ATOM 612 N N . ARG A 1 74 ? 17.372 -4.428 -4.363 1.00 91.06 74 ARG A N 1
ATOM 613 C CA . ARG A 1 74 ? 18.386 -3.681 -3.606 1.00 91.06 74 ARG A CA 1
ATOM 614 C C . ARG A 1 74 ? 17.796 -2.488 -2.876 1.00 91.06 74 ARG A C 1
ATOM 616 O O . ARG A 1 74 ? 18.264 -2.192 -1.779 1.00 91.06 74 ARG A O 1
ATOM 623 N N . HIS A 1 75 ? 16.770 -1.856 -3.436 1.00 86.75 75 HIS A N 1
ATOM 624 C CA . HIS A 1 75 ? 16.030 -0.777 -2.795 1.00 86.75 75 HIS A CA 1
ATOM 625 C C . HIS A 1 75 ? 15.179 -1.356 -1.663 1.00 86.75 75 HIS A C 1
ATOM 627 O O . HIS A 1 75 ? 14.274 -2.166 -1.885 1.00 86.75 75 HIS A O 1
ATOM 633 N N . LYS A 1 76 ? 15.505 -1.008 -0.417 1.00 75.25 76 LYS A N 1
ATOM 634 C CA . LYS A 1 76 ? 14.873 -1.622 0.764 1.00 75.25 76 LYS A CA 1
ATOM 635 C C . LYS A 1 76 ? 13.816 -0.748 1.427 1.00 75.25 76 LYS A C 1
ATOM 637 O O . LYS A 1 76 ? 13.388 -1.103 2.516 1.00 75.25 76 LYS A O 1
ATOM 642 N N . ASP A 1 77 ? 13.396 0.347 0.796 1.00 63.19 77 ASP A N 1
ATOM 643 C CA . ASP A 1 77 ? 12.419 1.314 1.328 1.00 63.19 77 ASP A CA 1
ATOM 644 C C . ASP A 1 77 ? 12.814 1.940 2.688 1.00 63.19 77 ASP A C 1
ATOM 646 O O . ASP A 1 77 ? 12.029 2.668 3.294 1.00 63.19 77 ASP A O 1
ATOM 650 N N . PHE A 1 78 ? 14.033 1.683 3.180 1.00 57.16 78 PHE A N 1
ATOM 651 C CA . PHE A 1 78 ? 14.544 2.206 4.443 1.00 57.16 78 PHE A CA 1
ATOM 652 C C . PHE A 1 78 ? 15.661 3.207 4.196 1.00 57.16 78 PHE A C 1
ATOM 654 O O . PHE A 1 78 ? 16.509 3.034 3.328 1.00 57.16 78 PHE A O 1
ATOM 661 N N . LEU A 1 79 ? 15.675 4.222 5.051 1.00 59.47 79 LEU A N 1
ATOM 662 C CA . LEU A 1 79 ? 16.640 5.307 5.069 1.00 59.47 79 LEU A CA 1
ATOM 663 C C . LEU A 1 79 ? 18.066 4.755 5.209 1.00 59.47 79 LEU A C 1
ATOM 665 O O . LEU A 1 79 ? 18.504 4.389 6.302 1.00 59.47 79 LEU A O 1
ATOM 669 N N . SER A 1 80 ? 18.790 4.691 4.095 1.00 59.56 80 SER A N 1
ATOM 670 C CA . SER A 1 80 ? 20.219 4.399 4.107 1.00 59.56 80 SER A CA 1
ATOM 671 C C . SER A 1 80 ? 20.999 5.598 4.640 1.00 59.56 80 SER A C 1
ATOM 673 O O . SER A 1 80 ? 20.652 6.758 4.408 1.00 59.56 80 SER A O 1
ATOM 675 N N . VAL A 1 81 ? 22.090 5.307 5.350 1.00 61.03 81 VAL A N 1
ATOM 676 C CA . VAL A 1 81 ? 23.073 6.315 5.775 1.00 61.03 81 VAL A CA 1
ATOM 677 C C . VAL A 1 81 ? 23.796 6.907 4.556 1.00 61.03 81 VAL A C 1
ATOM 679 O O . VAL A 1 81 ? 24.234 8.055 4.601 1.00 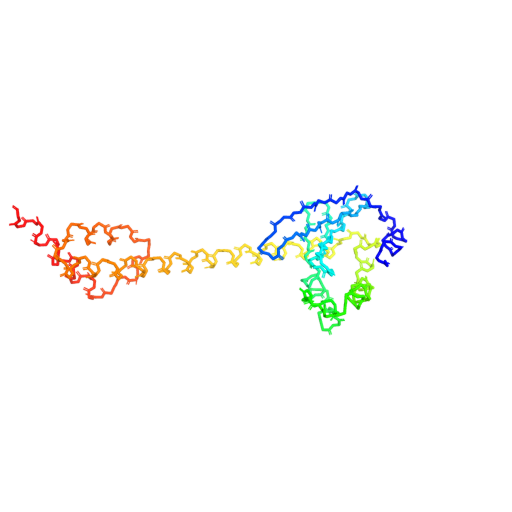61.03 81 VAL A O 1
ATOM 682 N N . ASP A 1 82 ? 23.883 6.147 3.460 1.00 71.31 82 ASP A N 1
ATOM 683 C CA . ASP A 1 82 ? 24.427 6.595 2.181 1.00 71.31 82 ASP A CA 1
ATOM 684 C C . ASP A 1 82 ? 23.293 6.902 1.195 1.00 71.31 82 ASP A C 1
ATOM 686 O O . ASP A 1 82 ? 22.698 6.011 0.585 1.00 71.31 82 ASP A O 1
ATOM 690 N N . GLN A 1 83 ? 22.997 8.193 1.052 1.00 73.12 83 GLN A N 1
ATOM 691 C CA . GLN A 1 83 ? 21.921 8.701 0.201 1.00 73.12 83 GLN A CA 1
ATOM 692 C C . GLN A 1 83 ? 22.154 8.412 -1.285 1.00 73.12 83 GLN A C 1
ATOM 694 O O . GLN A 1 83 ? 21.185 8.285 -2.029 1.00 73.12 83 GLN A O 1
ATOM 699 N N . LEU A 1 84 ? 23.414 8.323 -1.730 1.00 78.19 84 LEU A N 1
ATOM 700 C CA . LEU A 1 84 ? 23.743 8.072 -3.135 1.00 78.19 84 LEU A CA 1
ATOM 701 C C . LEU A 1 84 ? 23.531 6.602 -3.498 1.00 78.19 84 LEU A C 1
ATOM 703 O O . LEU A 1 84 ? 23.050 6.319 -4.595 1.00 78.19 84 LEU A O 1
ATOM 707 N N . ALA A 1 85 ? 23.806 5.690 -2.561 1.00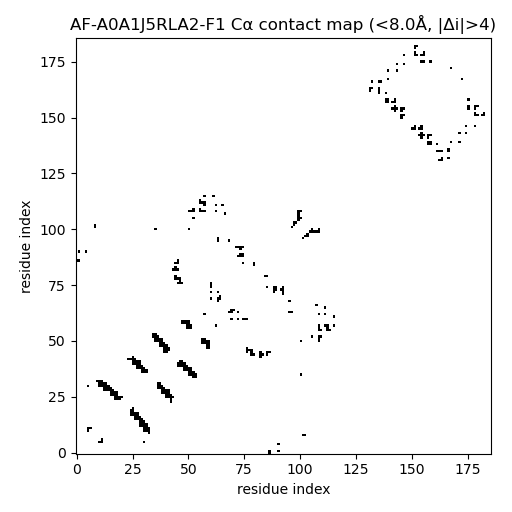 82.50 85 ALA A N 1
ATOM 708 C CA . ALA A 1 85 ? 23.604 4.258 -2.755 1.00 82.50 85 ALA A CA 1
ATOM 709 C C . ALA A 1 85 ? 22.140 3.912 -3.082 1.00 82.50 85 ALA A C 1
ATOM 711 O O . ALA A 1 85 ? 21.893 3.061 -3.930 1.00 82.50 85 ALA A O 1
ATOM 712 N N . GLU A 1 86 ? 21.162 4.619 -2.504 1.00 84.44 86 GLU A N 1
ATOM 713 C CA . GLU A 1 86 ? 19.740 4.385 -2.806 1.00 84.44 86 GLU A CA 1
ATOM 714 C C . GLU A 1 86 ? 19.389 4.690 -4.269 1.00 84.44 86 GLU A C 1
ATOM 716 O O . GLU A 1 86 ? 18.601 3.971 -4.885 1.00 84.44 86 GLU A O 1
ATOM 721 N N . PHE A 1 87 ? 20.028 5.696 -4.881 1.00 87.19 87 PHE A N 1
ATOM 722 C CA . PHE A 1 87 ? 19.856 5.961 -6.314 1.00 87.19 87 PHE A CA 1
ATOM 723 C C . PHE A 1 87 ? 20.442 4.843 -7.182 1.00 87.19 87 PHE A C 1
ATOM 725 O O . PHE A 1 87 ? 19.887 4.534 -8.234 1.00 87.19 87 PHE A O 1
ATOM 732 N N . GLU A 1 88 ? 21.546 4.228 -6.765 1.00 89.44 88 GLU A N 1
ATOM 733 C CA . GLU A 1 88 ? 22.126 3.084 -7.476 1.00 89.44 88 GLU A CA 1
ATOM 734 C C . GLU A 1 88 ? 21.279 1.820 -7.293 1.00 89.44 88 GLU A C 1
ATOM 736 O O . GLU A 1 88 ? 21.086 1.057 -8.241 1.00 89.44 88 GLU A O 1
ATOM 741 N N . HIS A 1 89 ? 20.735 1.616 -6.093 1.00 91.56 89 HIS A N 1
ATOM 742 C CA . HIS A 1 89 ? 19.849 0.505 -5.773 1.00 91.56 89 HIS A CA 1
ATOM 743 C C . HIS A 1 89 ? 18.569 0.546 -6.603 1.00 91.56 89 HIS A C 1
ATOM 745 O O . HIS A 1 89 ? 18.239 -0.451 -7.244 1.00 91.56 89 HIS A O 1
ATOM 751 N N . ILE A 1 90 ? 17.894 1.698 -6.667 1.00 92.25 90 ILE A N 1
ATOM 752 C CA . ILE A 1 90 ? 16.667 1.806 -7.459 1.00 92.25 90 ILE A CA 1
ATOM 753 C C . ILE A 1 90 ? 16.940 1.638 -8.959 1.00 92.25 90 ILE A C 1
ATOM 755 O O . ILE A 1 90 ? 16.156 1.007 -9.661 1.00 92.25 9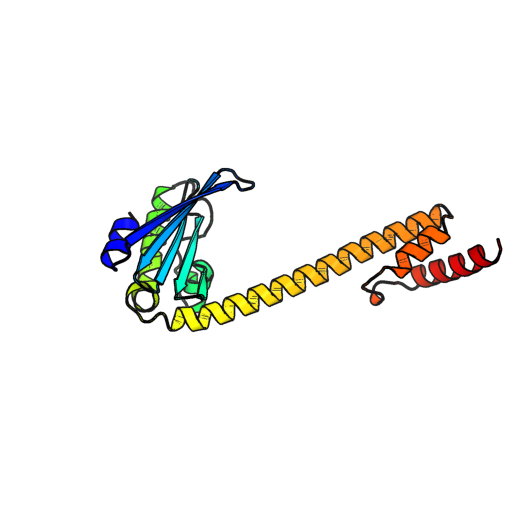0 ILE A O 1
ATOM 759 N N . LEU A 1 91 ? 18.072 2.151 -9.457 1.00 93.94 91 LEU A N 1
ATOM 760 C CA . LEU A 1 91 ? 18.458 1.997 -10.861 1.00 93.94 91 LEU A CA 1
ATOM 761 C C . LEU A 1 91 ? 18.760 0.537 -11.202 1.00 93.94 91 LEU A C 1
ATOM 763 O O . LEU A 1 91 ? 18.339 0.060 -12.250 1.00 93.94 91 LEU A O 1
ATOM 767 N N . HIS A 1 92 ? 19.448 -0.182 -10.313 1.00 95.12 92 HIS A N 1
ATOM 768 C CA . HIS A 1 92 ? 19.632 -1.625 -10.454 1.00 95.12 92 HIS A CA 1
ATOM 769 C C . HIS A 1 92 ? 18.284 -2.349 -10.519 1.00 95.12 92 HIS A C 1
ATOM 771 O O . HIS A 1 92 ? 18.098 -3.253 -11.330 1.00 95.12 92 HIS A O 1
ATOM 777 N N . ASP A 1 93 ? 17.342 -1.950 -9.673 1.00 95.75 93 ASP A N 1
ATOM 778 C CA . ASP A 1 93 ? 16.044 -2.597 -9.581 1.00 95.75 93 ASP A CA 1
ATOM 779 C C . ASP A 1 93 ? 15.141 -2.295 -10.792 1.00 95.75 93 ASP A C 1
ATOM 781 O O . ASP A 1 93 ? 14.337 -3.141 -11.191 1.00 95.75 93 ASP A O 1
ATOM 785 N N . PHE A 1 94 ? 15.316 -1.140 -11.444 1.00 95.88 94 PHE A N 1
ATOM 786 C CA . PHE A 1 94 ? 14.623 -0.804 -12.691 1.00 95.88 94 PHE A CA 1
ATOM 787 C C . PHE A 1 94 ? 14.921 -1.767 -13.836 1.00 95.88 94 PHE A C 1
ATOM 789 O O . PHE A 1 94 ? 14.038 -1.975 -14.669 1.00 95.88 94 PHE A O 1
ATOM 796 N N . GLU A 1 95 ? 16.106 -2.382 -13.874 1.00 95.81 95 GLU A N 1
ATOM 797 C CA . GLU A 1 95 ? 16.474 -3.348 -14.918 1.00 95.81 95 GLU A CA 1
ATOM 798 C C . GLU A 1 95 ? 15.480 -4.520 -14.990 1.00 95.81 95 GLU A C 1
ATOM 800 O O . GLU A 1 95 ? 15.172 -5.012 -16.074 1.00 95.81 95 GLU A O 1
ATOM 805 N N . TYR A 1 96 ? 14.886 -4.915 -13.860 1.00 97.00 96 TYR A N 1
ATOM 806 C CA . TYR A 1 96 ? 13.876 -5.980 -13.806 1.00 97.00 96 TYR A CA 1
ATOM 807 C C . TYR A 1 96 ? 12.476 -5.538 -14.251 1.00 97.00 96 TYR A C 1
ATOM 809 O O . TYR A 1 96 ? 11.595 -6.376 -14.444 1.00 97.00 96 TYR A O 1
ATOM 817 N N . LEU A 1 97 ? 12.257 -4.232 -14.406 1.00 97.00 97 LEU A N 1
ATOM 818 C CA . LEU A 1 97 ? 10.978 -3.633 -14.794 1.00 97.00 97 LEU A CA 1
ATOM 819 C C . LEU A 1 97 ? 10.988 -3.121 -16.239 1.00 97.00 97 LEU A C 1
ATOM 821 O O . LEU A 1 97 ? 9.954 -2.659 -16.729 1.00 97.00 97 LEU A O 1
ATOM 825 N N . VAL A 1 98 ? 1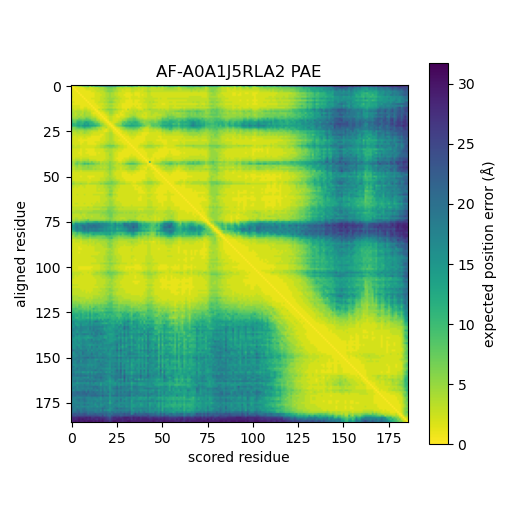2.136 -3.194 -16.927 1.00 96.81 98 VAL A N 1
ATOM 826 C CA . VAL A 1 98 ? 12.307 -2.687 -18.295 1.00 96.81 98 VAL A CA 1
ATOM 827 C C . VAL A 1 98 ? 11.273 -3.285 -19.240 1.00 96.81 98 VAL A C 1
ATOM 829 O O . VAL A 1 98 ? 10.603 -2.539 -19.954 1.00 96.81 98 VAL A O 1
ATOM 832 N N . ASP A 1 99 ? 11.116 -4.606 -19.220 1.00 96.81 99 ASP A N 1
ATOM 833 C CA . ASP A 1 99 ? 10.310 -5.309 -20.217 1.00 96.81 99 ASP A CA 1
ATOM 834 C C . ASP A 1 99 ? 8.801 -5.126 -20.026 1.00 96.81 99 ASP A C 1
ATOM 836 O O . ASP A 1 99 ? 8.081 -5.130 -21.020 1.00 96.81 99 ASP A O 1
ATOM 840 N N . ASP A 1 100 ? 8.310 -4.911 -18.798 1.00 97.88 100 ASP A N 1
ATOM 841 C CA . ASP A 1 100 ? 6.875 -4.688 -18.559 1.00 97.88 100 ASP A CA 1
ATOM 842 C C . ASP A 1 100 ? 6.518 -3.204 -18.426 1.00 97.88 100 ASP A C 1
ATOM 844 O O . ASP A 1 100 ? 5.672 -2.705 -19.172 1.00 97.88 100 ASP A O 1
ATOM 848 N N . PHE A 1 101 ? 7.166 -2.477 -17.508 1.00 98.12 101 PHE A N 1
ATOM 849 C CA . PHE A 1 101 ? 6.797 -1.097 -17.203 1.00 98.12 101 PHE A CA 1
ATOM 850 C C . PHE A 1 101 ? 7.426 -0.095 -18.167 1.00 98.12 101 PHE A C 1
ATOM 852 O O . PHE A 1 101 ? 6.704 0.698 -18.763 1.00 98.12 101 PHE A O 1
ATOM 859 N N . PHE A 1 102 ? 8.748 -0.102 -18.359 1.00 97.31 102 PHE A N 1
ATOM 860 C CA . PHE A 1 102 ? 9.392 0.979 -19.117 1.00 97.31 102 PHE A CA 1
ATOM 861 C C . PHE A 1 102 ? 9.171 0.848 -20.634 1.00 97.31 102 PHE A C 1
ATOM 863 O O . PHE A 1 102 ? 8.740 1.811 -21.270 1.00 97.31 102 PHE A O 1
ATOM 870 N N . LYS A 1 103 ? 9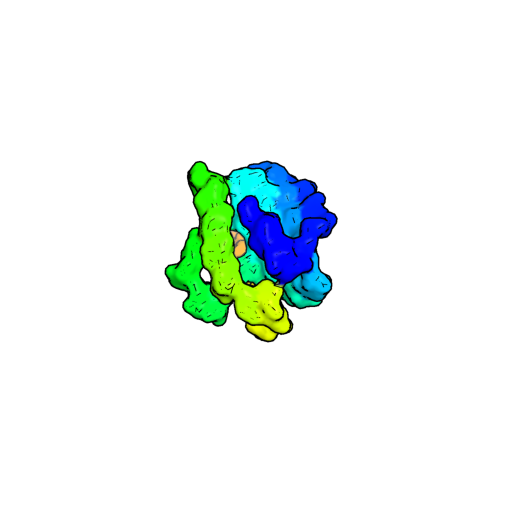.373 -0.341 -21.216 1.00 96.12 103 LYS A N 1
ATOM 871 C CA . LYS A 1 103 ? 9.158 -0.618 -22.653 1.00 96.12 103 LYS A CA 1
ATOM 872 C C . LYS A 1 103 ? 7.829 -1.303 -22.961 1.00 96.12 103 LYS A C 1
ATOM 874 O O . LYS A 1 103 ? 7.277 -1.058 -24.028 1.00 96.12 103 LYS A O 1
ATOM 879 N N . GLY A 1 104 ? 7.342 -2.153 -22.061 1.00 94.81 104 GLY A N 1
ATOM 880 C CA . GLY A 1 104 ? 6.199 -3.031 -22.315 1.00 94.81 104 GLY A CA 1
ATOM 881 C C . GLY A 1 104 ? 4.829 -2.362 -22.269 1.00 94.81 104 GLY A C 1
ATOM 882 O O . GLY A 1 104 ? 4.693 -1.144 -22.163 1.00 94.81 104 GLY A O 1
ATOM 883 N N . GLU A 1 105 ? 3.790 -3.191 -22.329 1.00 95.69 105 GLU A N 1
ATOM 884 C CA . GLU A 1 105 ? 2.378 -2.778 -22.308 1.00 95.69 105 GLU A CA 1
ATOM 885 C C . GLU A 1 105 ? 1.756 -2.797 -20.898 1.00 95.69 105 GLU A C 1
ATOM 887 O O . GLU A 1 105 ? 0.532 -2.719 -20.756 1.00 95.69 105 GLU A O 1
ATOM 892 N N . CYS A 1 106 ? 2.584 -2.903 -19.851 1.00 97.50 106 CYS A N 1
ATOM 893 C CA . CYS A 1 106 ? 2.148 -2.932 -18.453 1.00 97.50 106 CYS A CA 1
ATOM 894 C C . CYS A 1 106 ? 1.178 -4.089 -18.128 1.00 97.50 106 CYS A C 1
ATOM 896 O O . CYS A 1 106 ? 0.286 -3.942 -17.290 1.00 97.50 106 CYS A O 1
ATOM 898 N N . ASN A 1 107 ? 1.312 -5.239 -18.800 1.00 97.88 107 ASN A N 1
ATOM 899 C CA . ASN A 1 107 ? 0.413 -6.379 -18.599 1.00 97.88 107 ASN A CA 1
ATOM 900 C C . ASN A 1 107 ? 0.590 -6.980 -17.200 1.00 97.88 107 ASN A C 1
ATOM 902 O O . ASN A 1 107 ? -0.402 -7.290 -16.538 1.00 97.88 107 ASN A O 1
ATOM 906 N N . LYS A 1 108 ? 1.833 -7.084 -16.711 1.00 98.06 108 LYS A N 1
ATOM 907 C CA . LYS A 1 108 ? 2.093 -7.546 -15.344 1.00 98.06 108 LYS A CA 1
ATOM 908 C C . LYS A 1 108 ? 1.698 -6.513 -14.310 1.00 98.06 108 LYS A C 1
ATOM 910 O O . LYS A 1 108 ? 1.079 -6.896 -13.321 1.00 98.06 108 LYS A O 1
ATOM 915 N N . LEU A 1 109 ? 1.948 -5.228 -14.561 1.00 97.94 109 LEU A N 1
ATOM 916 C CA . LEU A 1 109 ? 1.462 -4.164 -13.679 1.00 97.94 109 LEU A CA 1
ATOM 917 C C . LEU A 1 109 ? -0.055 -4.266 -13.457 1.00 97.94 109 LEU A C 1
ATOM 919 O O . LEU A 1 109 ? -0.490 -4.250 -12.310 1.00 97.94 109 LEU A O 1
ATOM 923 N N . LYS A 1 110 ? -0.847 -4.443 -14.525 1.00 97.88 110 LYS A N 1
ATOM 924 C CA . LYS A 1 110 ? -2.314 -4.589 -14.443 1.00 97.88 110 LYS A CA 1
ATOM 925 C C . LYS A 1 110 ? -2.754 -5.777 -13.585 1.00 97.88 110 LYS A C 1
ATOM 927 O O . LYS A 1 110 ? -3.675 -5.659 -12.785 1.00 97.88 110 LYS A O 1
ATOM 932 N N . GLU A 1 111 ? -2.124 -6.936 -13.763 1.00 97.69 111 GLU A N 1
ATOM 933 C CA . GLU A 1 111 ? -2.436 -8.136 -12.972 1.00 97.69 111 GLU A CA 1
ATOM 934 C C . GLU A 1 111 ? -2.086 -7.931 -11.489 1.00 97.69 111 GLU A C 1
ATOM 936 O O . GLU A 1 111 ? -2.852 -8.300 -10.593 1.00 97.69 111 GLU A O 1
ATOM 941 N N . ILE A 1 112 ? -0.928 -7.324 -11.238 1.00 98.06 112 ILE A N 1
ATOM 942 C CA . ILE A 1 112 ? -0.346 -7.163 -9.907 1.00 98.06 112 ILE A CA 1
ATOM 943 C C . ILE A 1 112 ? -1.054 -6.062 -9.113 1.00 98.06 112 ILE A C 1
ATOM 945 O O . ILE A 1 112 ? -1.257 -6.242 -7.913 1.00 98.06 112 ILE A O 1
ATOM 949 N N . SER A 1 113 ? -1.496 -4.972 -9.746 1.00 97.00 113 SER A N 1
ATOM 950 C CA . SER A 1 113 ? -2.258 -3.907 -9.075 1.00 97.00 113 SER A CA 1
ATOM 951 C C . SER A 1 113 ? -3.564 -4.431 -8.490 1.00 97.00 113 SER A C 1
ATOM 953 O O . SER A 1 113 ? -3.844 -4.216 -7.314 1.00 97.00 113 SER A O 1
ATOM 955 N N . ILE A 1 114 ? -4.304 -5.239 -9.253 1.00 95.69 114 ILE A N 1
ATOM 956 C CA . ILE A 1 114 ? -5.549 -5.867 -8.793 1.00 95.69 114 ILE A CA 1
ATOM 957 C C . ILE A 1 114 ? -5.292 -6.768 -7.577 1.00 95.69 114 ILE A C 1
ATOM 959 O O . ILE A 1 114 ? -6.127 -6.857 -6.673 1.00 95.69 114 ILE A O 1
ATOM 963 N N . LEU A 1 115 ? -4.159 -7.476 -7.549 1.00 96.12 115 LEU A N 1
ATOM 964 C CA . LEU A 1 115 ? -3.778 -8.296 -6.401 1.00 96.12 115 LEU A CA 1
ATOM 965 C C . LEU A 1 115 ? -3.401 -7.431 -5.192 1.00 96.12 115 LEU A C 1
ATOM 967 O O . LEU A 1 115 ? -3.859 -7.717 -4.084 1.00 96.12 115 LEU A O 1
ATOM 971 N N . GLN A 1 116 ? -2.613 -6.377 -5.404 1.00 95.19 116 GLN A N 1
ATOM 972 C CA . GLN A 1 116 ? -2.222 -5.431 -4.361 1.00 95.19 116 GLN A CA 1
ATOM 973 C C . GLN A 1 116 ? -3.460 -4.812 -3.699 1.00 95.19 116 GLN A C 1
ATOM 975 O O . GLN A 1 116 ? -3.583 -4.848 -2.475 1.00 95.19 116 GLN A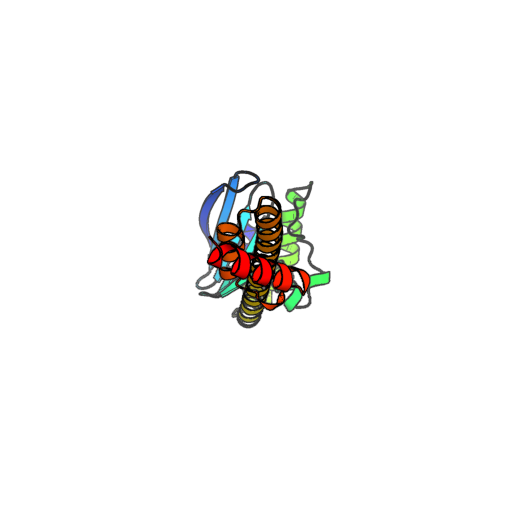 O 1
ATOM 980 N N . ASP A 1 117 ? -4.424 -4.346 -4.493 1.00 91.81 117 ASP A N 1
ATOM 981 C CA . ASP A 1 117 ? -5.658 -3.728 -4.001 1.00 91.81 117 ASP A CA 1
ATOM 982 C C . ASP A 1 117 ? -6.513 -4.699 -3.183 1.00 91.81 117 ASP A C 1
ATOM 984 O O . ASP A 1 117 ? -7.090 -4.323 -2.157 1.00 91.81 117 ASP A O 1
ATOM 988 N N . LYS A 1 118 ? -6.577 -5.973 -3.595 1.00 93.88 118 LYS A N 1
ATOM 989 C CA . LYS A 1 118 ? -7.262 -7.021 -2.822 1.00 93.88 118 LYS A CA 1
ATOM 990 C C . LYS A 1 118 ? -6.613 -7.218 -1.456 1.00 93.88 118 LYS A C 1
ATOM 992 O O . LYS A 1 118 ? -7.337 -7.277 -0.463 1.00 93.88 118 LYS A O 1
ATOM 997 N N . ILE A 1 119 ? -5.282 -7.287 -1.406 1.00 92.44 119 ILE A N 1
ATOM 998 C CA . ILE A 1 119 ? -4.536 -7.467 -0.155 1.00 92.44 119 ILE A CA 1
ATOM 999 C C . ILE A 1 119 ? -4.719 -6.251 0.754 1.00 92.44 119 ILE A C 1
ATOM 1001 O O . ILE A 1 119 ? -5.066 -6.425 1.919 1.00 92.44 119 ILE A O 1
ATOM 1005 N N . ILE A 1 120 ? -4.567 -5.032 0.227 1.00 88.88 120 ILE A N 1
ATOM 1006 C CA . ILE A 1 120 ? -4.784 -3.792 0.989 1.00 88.88 120 ILE A CA 1
ATOM 1007 C C . ILE A 1 120 ? -6.206 -3.767 1.559 1.00 88.88 120 ILE A C 1
ATOM 1009 O O . ILE A 1 120 ? -6.395 -3.549 2.754 1.00 88.88 120 ILE A O 1
ATOM 1013 N N . THR A 1 121 ? -7.209 -4.087 0.738 1.00 90.31 121 THR A N 1
ATOM 1014 C CA . THR A 1 121 ? -8.612 -4.136 1.172 1.00 90.31 121 THR A CA 1
ATOM 1015 C C . THR A 1 121 ? -8.841 -5.163 2.286 1.00 90.31 121 THR A C 1
ATOM 1017 O O . THR A 1 121 ? -9.637 -4.927 3.198 1.00 90.31 121 THR A O 1
ATOM 1020 N N . GLU A 1 122 ? -8.191 -6.325 2.221 1.00 91.25 122 GLU A N 1
ATOM 1021 C CA . GLU A 1 122 ? -8.301 -7.363 3.247 1.00 91.25 122 GLU A CA 1
ATOM 1022 C C . GLU A 1 122 ? -7.615 -6.955 4.555 1.00 91.25 122 GLU A C 1
ATOM 1024 O O . GLU A 1 122 ? -8.215 -7.079 5.627 1.00 91.25 122 GLU A O 1
ATOM 1029 N N . VAL A 1 123 ? -6.406 -6.399 4.471 1.00 88.44 123 VAL A N 1
ATOM 1030 C CA . VAL A 1 123 ? -5.670 -5.861 5.621 1.00 88.44 123 VAL A CA 1
ATOM 1031 C C . VAL A 1 123 ? -6.479 -4.760 6.307 1.00 88.44 123 VAL A C 1
ATOM 1033 O O . VAL A 1 123 ? -6.697 -4.831 7.516 1.00 88.44 123 VAL A O 1
ATOM 1036 N N . ASP A 1 124 ? -7.032 -3.812 5.551 1.00 84.00 124 ASP A N 1
ATOM 1037 C CA . ASP A 1 124 ? -7.877 -2.741 6.087 1.00 84.00 124 ASP A CA 1
ATOM 1038 C C . ASP A 1 124 ? -9.115 -3.279 6.810 1.00 84.00 124 ASP A C 1
ATOM 1040 O O . ASP A 1 124 ? -9.497 -2.784 7.878 1.00 84.00 124 ASP A O 1
ATOM 1044 N N . ARG A 1 125 ? -9.763 -4.309 6.253 1.00 87.44 125 ARG A N 1
ATOM 1045 C CA . ARG A 1 125 ? -10.903 -4.973 6.905 1.00 87.44 125 ARG A CA 1
ATOM 1046 C C . ARG A 1 125 ? -10.485 -5.628 8.217 1.00 87.44 125 ARG A C 1
ATOM 1048 O O . ARG A 1 125 ? -11.209 -5.491 9.205 1.00 87.44 125 ARG A O 1
ATOM 1055 N N . ASN A 1 126 ? -9.339 -6.303 8.238 1.00 87.81 126 ASN A N 1
ATOM 1056 C CA . ASN A 1 126 ? -8.819 -6.962 9.432 1.00 87.81 126 ASN A CA 1
ATOM 1057 C C . ASN A 1 126 ? -8.455 -5.942 10.517 1.00 87.81 126 ASN A C 1
ATOM 1059 O O . ASN A 1 126 ? -8.944 -6.072 11.637 1.00 87.81 126 ASN A O 1
ATOM 1063 N N . ILE A 1 127 ? -7.746 -4.865 10.171 1.00 85.75 127 ILE A N 1
ATOM 1064 C CA . ILE A 1 127 ? -7.408 -3.775 11.101 1.00 85.75 127 ILE A CA 1
ATOM 1065 C C . ILE A 1 127 ? -8.675 -3.146 11.692 1.00 85.75 127 ILE A C 1
ATOM 1067 O O . ILE A 1 127 ? -8.768 -2.930 12.902 1.00 85.75 127 ILE A O 1
ATOM 1071 N N . ARG A 1 128 ? -9.698 -2.871 10.870 1.00 84.94 128 ARG A N 1
ATOM 1072 C CA . ARG A 1 128 ? -10.980 -2.333 11.363 1.00 84.94 128 ARG A CA 1
ATOM 1073 C C . ARG A 1 128 ? -11.663 -3.290 12.337 1.00 84.94 128 ARG A C 1
ATOM 1075 O O . ARG A 1 128 ? -12.185 -2.846 13.360 1.00 84.94 128 ARG A O 1
ATOM 1082 N N . LYS A 1 129 ? -11.653 -4.589 12.035 1.00 88.00 129 LYS A N 1
ATOM 1083 C CA . LYS A 1 129 ? -12.231 -5.624 12.899 1.00 88.00 129 LYS A CA 1
ATOM 1084 C C . LYS A 1 129 ? -11.476 -5.732 14.226 1.00 88.00 129 LYS A C 1
ATOM 1086 O O . LYS A 1 129 ? -12.110 -5.734 15.278 1.00 88.00 129 LYS A O 1
ATOM 1091 N N . GLU A 1 130 ? -10.148 -5.770 14.190 1.00 89.94 130 GLU A N 1
ATOM 1092 C CA . GLU A 1 130 ? -9.294 -5.812 15.382 1.00 89.94 130 GLU A CA 1
ATOM 1093 C C . GLU A 1 130 ? -9.486 -4.573 16.261 1.00 89.94 130 GLU A C 1
ATOM 1095 O O . GLU A 1 130 ? -9.685 -4.699 17.470 1.00 89.94 130 GLU A O 1
ATOM 1100 N N . ASN A 1 131 ? -9.543 -3.383 15.660 1.00 88.81 131 ASN A N 1
ATOM 1101 C CA . ASN A 1 131 ? -9.803 -2.140 16.384 1.00 88.81 131 ASN A CA 1
ATOM 1102 C C . ASN A 1 131 ? -11.195 -2.115 17.024 1.00 88.81 131 ASN A C 1
ATOM 1104 O O . ASN A 1 131 ? -11.337 -1.664 18.160 1.00 88.81 131 ASN A O 1
ATOM 1108 N N . SER A 1 132 ? -12.222 -2.620 16.335 1.00 91.50 132 SER A N 1
ATOM 1109 C CA . SER A 1 132 ? -13.569 -2.750 16.905 1.00 91.50 132 SER A CA 1
ATOM 1110 C C . SER A 1 132 ? -13.567 -3.655 18.143 1.00 91.50 132 SER A C 1
ATOM 1112 O O . SER A 1 132 ? -14.113 -3.275 19.180 1.00 91.50 132 SER A O 1
ATOM 1114 N N . ILE A 1 133 ? -12.871 -4.795 18.079 1.00 92.50 133 ILE A N 1
ATOM 1115 C CA . ILE A 1 133 ? -12.710 -5.712 19.217 1.00 92.50 133 ILE A CA 1
ATOM 1116 C C . ILE A 1 133 ? -11.961 -5.031 20.371 1.00 92.50 133 ILE A C 1
ATOM 1118 O O . ILE A 1 133 ? -12.383 -5.122 21.525 1.00 92.50 133 ILE A O 1
ATOM 1122 N N . LEU A 1 134 ? -10.865 -4.325 20.081 1.00 92.38 134 LEU A N 1
ATOM 1123 C CA . LEU A 1 134 ? -10.083 -3.603 21.086 1.00 92.38 134 LEU A CA 1
ATOM 1124 C C . LEU A 1 134 ? -10.927 -2.541 21.807 1.00 92.38 134 LEU A C 1
ATOM 1126 O O . LEU A 1 134 ? -10.915 -2.472 23.038 1.00 92.38 134 LEU A O 1
ATOM 1130 N N . ILE A 1 135 ? -11.684 -1.739 21.054 1.00 92.00 135 ILE A N 1
ATOM 1131 C CA . ILE A 1 135 ? -12.565 -0.700 21.602 1.00 92.00 135 ILE A CA 1
ATOM 1132 C C . ILE A 1 135 ? -13.636 -1.319 22.503 1.00 92.00 135 ILE A C 1
ATOM 1134 O O . ILE A 1 135 ? -13.883 -0.804 23.597 1.00 92.00 135 ILE A O 1
ATOM 1138 N N . ASP A 1 136 ? -14.251 -2.425 22.089 1.00 94.19 136 ASP A N 1
ATOM 1139 C CA . ASP A 1 136 ? -15.266 -3.098 22.898 1.00 94.19 136 ASP A CA 1
ATOM 1140 C C . ASP A 1 136 ? -14.692 -3.719 24.174 1.00 94.19 136 ASP A C 1
ATOM 1142 O O . ASP A 1 136 ? -15.314 -3.604 25.229 1.00 94.19 136 ASP A O 1
ATOM 1146 N N . ASN A 1 137 ? -13.474 -4.264 24.143 1.00 94.44 137 ASN A N 1
ATOM 1147 C CA . ASN A 1 137 ? -12.786 -4.704 25.362 1.00 94.44 137 ASN A CA 1
ATOM 1148 C C . ASN A 1 137 ? -12.556 -3.540 26.342 1.00 94.44 137 ASN A C 1
ATOM 1150 O O . ASN A 1 137 ? -12.825 -3.668 27.539 1.00 94.44 137 ASN A O 1
ATOM 1154 N N . ILE A 1 138 ? -12.135 -2.371 25.844 1.00 93.44 138 ILE A N 1
ATOM 1155 C CA . ILE A 1 138 ? -11.989 -1.157 26.666 1.00 93.44 138 ILE A CA 1
ATOM 1156 C C . ILE A 1 138 ? -13.347 -0.730 27.250 1.00 93.44 138 ILE A C 1
ATOM 1158 O O . ILE A 1 138 ? -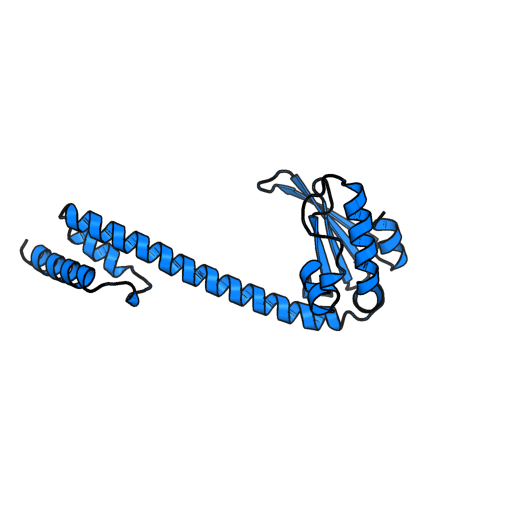13.432 -0.348 28.423 1.00 93.44 138 ILE A O 1
ATOM 1162 N N . ARG A 1 139 ? -14.426 -0.803 26.460 1.00 94.50 139 ARG A N 1
ATOM 1163 C CA . ARG A 1 139 ? -15.793 -0.507 26.917 1.00 94.50 139 ARG A CA 1
ATOM 1164 C C . ARG A 1 139 ? -16.247 -1.486 28.001 1.00 94.50 139 ARG A C 1
ATOM 1166 O O . ARG A 1 139 ? -16.792 -1.026 29.000 1.00 94.50 139 ARG A O 1
ATOM 1173 N N . ILE A 1 140 ? -15.993 -2.787 27.857 1.00 96.00 140 ILE A N 1
ATOM 1174 C CA . ILE A 1 140 ? -16.319 -3.803 28.872 1.00 96.00 140 ILE A CA 1
ATOM 1175 C C . ILE A 1 140 ? -15.601 -3.494 30.189 1.00 96.00 140 ILE A C 1
ATOM 1177 O O . ILE A 1 140 ? -16.243 -3.420 31.238 1.00 96.00 140 ILE A O 1
ATOM 1181 N N . GLU A 1 141 ? -14.298 -3.213 30.150 1.00 96.00 141 GLU A N 1
ATOM 1182 C CA . GLU A 1 141 ? -13.549 -2.839 31.355 1.00 96.00 141 GLU A CA 1
ATOM 1183 C C . GLU A 1 141 ? -14.102 -1.565 32.004 1.00 96.00 141 GLU A C 1
ATOM 1185 O O . GLU A 1 141 ? -14.294 -1.505 33.223 1.00 96.00 141 GLU A O 1
ATOM 1190 N N . LYS A 1 142 ? -14.465 -0.563 31.198 1.00 94.62 142 LYS A N 1
ATOM 1191 C CA . LYS A 1 142 ? -15.137 0.642 31.695 1.00 94.62 142 LYS A CA 1
ATOM 1192 C C . LYS A 1 142 ? -16.501 0.323 32.319 1.00 94.62 142 LYS A C 1
ATOM 1194 O O . LYS A 1 142 ? -16.817 0.858 33.379 1.00 94.62 142 LYS A O 1
ATOM 1199 N N . ALA A 1 143 ? -17.298 -0.560 31.718 1.00 95.00 143 ALA A N 1
ATOM 1200 C CA . ALA A 1 143 ? -18.593 -0.972 32.258 1.00 95.00 143 ALA A CA 1
ATOM 1201 C C . ALA A 1 143 ? -18.444 -1.664 33.622 1.00 95.00 143 ALA A C 1
ATOM 1203 O O . ALA A 1 143 ? -19.192 -1.354 34.553 1.00 95.00 143 ALA A O 1
ATOM 1204 N N . ARG A 1 144 ? -17.428 -2.524 33.777 1.00 96.25 144 ARG A N 1
ATOM 1205 C CA . ARG A 1 144 ? -17.063 -3.160 35.054 1.00 96.25 144 ARG A CA 1
ATOM 1206 C C . ARG A 1 144 ? -16.632 -2.133 36.104 1.00 96.25 144 ARG A C 1
ATOM 1208 O O . ARG A 1 144 ? -16.974 -2.275 37.279 1.00 96.25 144 ARG A O 1
ATOM 1215 N N . GLN A 1 145 ? -15.914 -1.081 35.713 1.00 96.12 145 GLN A N 1
ATOM 1216 C CA . GLN A 1 145 ? -15.562 0.016 36.623 1.00 96.12 145 GLN A CA 1
ATOM 1217 C C . GLN A 1 145 ? -16.791 0.810 37.081 1.00 96.12 145 GLN A C 1
ATOM 1219 O O . GLN A 1 145 ? -16.931 1.071 38.275 1.00 96.12 145 GLN A O 1
ATOM 1224 N N . GLU A 1 146 ? -17.696 1.166 36.169 1.00 95.19 146 GLU A N 1
ATOM 1225 C CA . GLU A 1 146 ? -18.941 1.866 36.519 1.00 95.19 146 GLU A CA 1
ATOM 1226 C C . GLU A 1 146 ? -19.839 0.998 37.414 1.00 95.19 146 GLU A C 1
ATOM 1228 O O . GLU A 1 146 ? -20.416 1.498 38.380 1.00 95.19 146 GLU A O 1
ATOM 1233 N N . PHE A 1 147 ? -19.865 -0.320 37.189 1.00 95.88 147 PHE A N 1
ATOM 1234 C CA . PHE A 1 147 ? -20.507 -1.266 38.102 1.00 95.88 147 PHE A CA 1
ATOM 1235 C C . PHE A 1 147 ? -19.926 -1.199 39.522 1.00 95.88 147 PHE A C 1
ATOM 1237 O O . PHE A 1 147 ? -20.681 -1.086 40.487 1.00 95.88 147 PHE A O 1
ATOM 1244 N N . ARG A 1 148 ? -18.592 -1.204 39.672 1.00 95.25 148 ARG A N 1
ATOM 1245 C CA . ARG A 1 148 ? -17.925 -1.084 40.988 1.00 95.25 148 ARG A CA 1
ATOM 1246 C C . ARG A 1 148 ? -18.253 0.233 41.696 1.00 95.25 148 ARG A C 1
ATOM 1248 O O . ARG A 1 148 ? -18.326 0.257 42.921 1.00 95.25 148 ARG A O 1
ATOM 1255 N N . LYS A 1 149 ? -18.486 1.308 40.938 1.00 95.62 149 LYS A N 1
ATOM 1256 C CA . LYS A 1 149 ? -18.944 2.610 41.457 1.00 95.62 149 LYS A CA 1
ATOM 1257 C C . LYS A 1 149 ? -20.445 2.651 41.776 1.00 95.62 149 LYS A C 1
ATOM 1259 O O . LYS A 1 149 ? -20.920 3.679 42.241 1.00 95.62 149 LYS A O 1
ATOM 1264 N N . LYS A 1 150 ? -21.180 1.555 41.550 1.00 94.12 150 LYS A N 1
ATOM 1265 C CA . LYS A 1 150 ? -22.648 1.457 41.663 1.00 94.12 150 LYS A CA 1
ATOM 1266 C C . LYS A 1 150 ? -23.412 2.359 40.681 1.00 94.12 150 LYS A C 1
ATOM 1268 O O . LYS A 1 150 ? -24.597 2.616 40.857 1.00 94.12 150 LYS A O 1
ATOM 1273 N N . GLU A 1 151 ? -22.766 2.788 39.599 1.00 94.62 151 GLU A N 1
ATOM 1274 C CA . GLU A 1 151 ? -23.371 3.586 38.527 1.00 94.62 151 GLU A CA 1
ATOM 1275 C C . GLU A 1 151 ? -24.097 2.669 37.522 1.00 94.62 151 GLU A C 1
ATOM 1277 O O . GLU A 1 151 ? -23.719 2.536 36.353 1.00 94.62 151 GLU A O 1
ATOM 1282 N N . PHE A 1 152 ? -25.150 1.984 37.980 1.00 92.94 152 PHE A N 1
ATOM 1283 C CA . PHE A 1 152 ? -25.783 0.878 37.243 1.00 92.94 152 PHE A CA 1
ATOM 1284 C C . PHE A 1 152 ? -26.377 1.295 35.887 1.00 92.94 152 PHE A C 1
ATOM 1286 O O . PHE A 1 152 ? -26.271 0.551 34.909 1.00 92.94 152 PHE A O 1
ATOM 1293 N N . LYS A 1 153 ? -26.944 2.508 35.788 1.00 93.44 153 LYS A N 1
ATOM 1294 C CA . LYS A 1 153 ? -27.489 3.048 34.525 1.00 93.44 153 LYS A CA 1
ATOM 1295 C C . LYS A 1 153 ? -26.389 3.262 33.484 1.00 93.44 153 LYS A C 1
ATOM 1297 O O . LYS A 1 153 ? -26.570 2.898 32.324 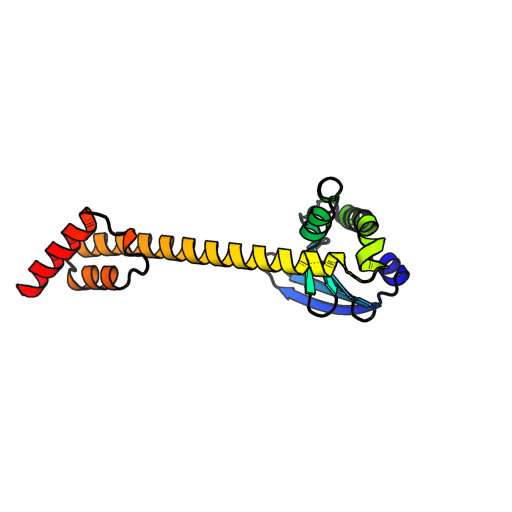1.00 93.44 153 LYS A O 1
ATOM 1302 N N . LYS A 1 154 ? -25.231 3.790 33.901 1.00 92.38 154 LYS A N 1
ATOM 1303 C CA . LYS A 1 154 ? -24.068 3.991 33.021 1.00 92.38 154 LYS A CA 1
ATOM 1304 C C . LYS A 1 154 ? -23.451 2.659 32.604 1.00 92.38 154 LYS A C 1
ATOM 1306 O O . LYS A 1 154 ? -23.140 2.484 31.431 1.00 92.38 154 LYS A O 1
ATOM 1311 N N . CYS A 1 155 ? -23.344 1.711 33.535 1.00 94.00 155 CYS A N 1
ATOM 1312 C CA . CYS A 1 155 ? -22.874 0.355 33.258 1.00 94.00 155 CYS A CA 1
ATOM 1313 C C . CYS A 1 155 ? -23.699 -0.322 32.144 1.00 94.00 155 CYS A C 1
ATOM 1315 O O . CYS A 1 155 ? -23.138 -0.727 31.125 1.00 94.00 155 CYS A O 1
ATOM 1317 N N . LEU A 1 156 ? -25.032 -0.369 32.279 1.00 94.88 156 LEU A N 1
ATOM 1318 C CA . LEU A 1 156 ? -25.908 -0.965 31.258 1.00 94.88 156 LEU A CA 1
ATOM 1319 C C . LEU A 1 156 ? -25.863 -0.222 29.924 1.00 94.88 156 LEU A C 1
ATOM 1321 O O . LEU A 1 156 ? -25.912 -0.859 28.871 1.00 94.88 156 LEU A O 1
ATOM 1325 N N . ALA A 1 157 ? -25.773 1.110 29.959 1.00 94.12 157 ALA A N 1
ATOM 1326 C CA . ALA A 1 157 ? -25.649 1.899 28.743 1.00 94.12 157 ALA A CA 1
ATOM 1327 C C . ALA A 1 157 ? -24.406 1.479 27.948 1.00 94.12 157 ALA A C 1
ATOM 1329 O O . ALA A 1 157 ? -24.515 1.269 26.746 1.00 94.12 157 ALA A O 1
ATOM 1330 N N . ILE A 1 158 ? -23.260 1.277 28.607 1.00 92.50 158 ILE A N 1
ATOM 1331 C CA . ILE A 1 158 ? -22.024 0.859 27.934 1.00 92.50 158 ILE A CA 1
ATOM 1332 C C . ILE A 1 158 ? -22.176 -0.529 27.292 1.00 92.50 158 ILE A C 1
ATOM 1334 O O . ILE A 1 158 ? -21.870 -0.666 26.111 1.00 92.50 158 ILE A O 1
ATOM 1338 N N . TYR A 1 159 ? -22.711 -1.528 28.009 1.00 94.62 159 TYR A N 1
ATOM 1339 C CA . TYR A 1 159 ? -22.927 -2.871 27.442 1.00 94.62 159 TYR A CA 1
ATOM 1340 C C . TYR A 1 159 ? -23.887 -2.874 26.241 1.00 94.62 159 TYR A C 1
ATOM 1342 O O . TYR A 1 159 ? -23.740 -3.691 25.334 1.00 94.62 159 TYR A O 1
ATOM 1350 N N . LYS A 1 160 ? -24.862 -1.954 26.197 1.00 92.69 160 LYS A N 1
ATOM 1351 C CA . LYS A 1 160 ? -25.812 -1.838 25.077 1.00 92.69 160 LYS A CA 1
ATOM 1352 C C . LYS A 1 160 ? -25.145 -1.408 23.763 1.00 92.69 160 LYS A C 1
ATOM 1354 O O . LYS A 1 160 ? -25.658 -1.756 22.703 1.00 92.69 160 LYS A O 1
ATOM 1359 N N . PHE A 1 161 ? -24.045 -0.658 23.833 1.00 91.31 161 PHE A N 1
ATOM 1360 C CA . PHE A 1 161 ? -23.326 -0.126 22.670 1.00 91.31 161 PHE A CA 1
ATOM 1361 C C . PHE A 1 161 ? -22.129 -0.983 22.241 1.00 91.31 161 PHE A C 1
ATOM 1363 O O . PHE A 1 161 ? -21.304 -0.512 21.465 1.00 91.31 161 PHE A O 1
ATOM 1370 N N . LEU A 1 162 ? -22.007 -2.212 22.751 1.00 91.31 162 LEU A N 1
ATOM 1371 C CA . LEU A 1 162 ? -20.995 -3.144 22.265 1.00 91.31 162 LEU A CA 1
ATOM 1372 C C . LEU A 1 162 ? -21.398 -3.680 20.893 1.00 91.31 162 LEU A C 1
ATOM 1374 O O . LEU A 1 162 ? -22.497 -4.219 20.723 1.00 91.31 162 LEU A O 1
ATOM 1378 N N . ASP A 1 163 ? -20.480 -3.567 19.943 1.00 89.19 163 ASP A N 1
ATOM 1379 C CA . ASP A 1 163 ? -20.651 -4.079 18.587 1.00 89.19 163 ASP A CA 1
ATOM 1380 C C . ASP A 1 163 ? -20.402 -5.604 18.561 1.00 89.19 163 ASP A C 1
ATOM 1382 O O . ASP A 1 163 ? -21.086 -6.358 17.866 1.00 89.19 163 ASP A O 1
ATOM 1386 N N . ASN A 1 164 ? -19.485 -6.083 19.406 1.00 90.94 164 ASN A N 1
ATOM 1387 C CA . ASN A 1 164 ? -19.021 -7.465 19.497 1.00 90.94 164 ASN A CA 1
ATOM 1388 C C . ASN A 1 164 ? -19.574 -8.174 20.743 1.00 90.94 164 ASN A C 1
ATOM 1390 O O . ASN A 1 164 ? -18.876 -8.374 21.739 1.00 90.94 164 ASN A O 1
ATOM 1394 N N . LYS A 1 165 ? -20.840 -8.602 20.687 1.00 90.00 165 LYS A N 1
ATOM 1395 C CA . LYS A 1 165 ? -21.525 -9.260 21.821 1.00 90.00 165 LYS A CA 1
ATOM 1396 C C . LYS A 1 165 ? -20.871 -10.562 22.282 1.00 90.00 165 LYS A C 1
ATOM 1398 O O . LYS A 1 165 ? -21.010 -10.926 23.441 1.00 90.00 165 LYS A O 1
ATOM 1403 N N . GLN A 1 166 ? -20.132 -11.234 21.406 1.00 91.69 166 GLN A N 1
ATOM 1404 C CA . GLN A 1 166 ? -19.358 -12.430 21.734 1.00 91.69 166 GLN A CA 1
ATOM 1405 C C . GLN A 1 166 ? -18.224 -12.182 22.748 1.00 91.69 166 GLN A C 1
ATOM 1407 O O . GLN A 1 166 ? -17.664 -13.144 23.261 1.00 91.69 166 GLN A O 1
ATOM 1412 N N . LEU A 1 167 ? -17.867 -10.920 23.024 1.00 91.25 167 LEU A N 1
ATOM 1413 C CA . LEU A 1 167 ? -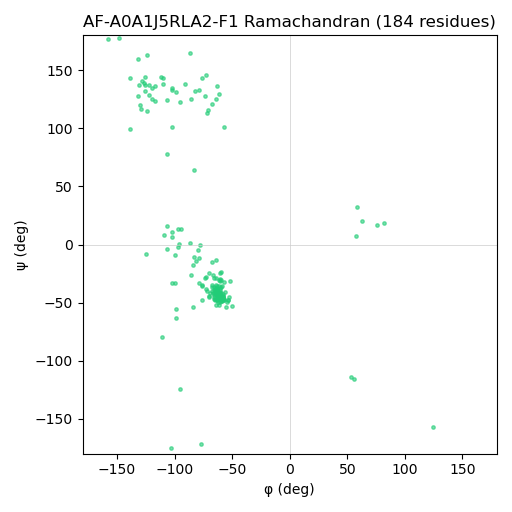16.866 -10.554 24.035 1.00 91.25 167 LEU A CA 1
ATOM 1414 C C . LEU A 1 167 ? -17.436 -10.498 25.461 1.00 91.25 167 LEU A C 1
ATOM 1416 O O . LEU A 1 167 ? -16.672 -10.383 26.417 1.00 91.25 167 LEU A O 1
ATOM 1420 N N . ILE A 1 168 ? -18.762 -10.553 25.616 1.00 91.94 168 ILE A N 1
ATOM 1421 C CA . ILE A 1 168 ? -19.422 -10.551 26.923 1.00 91.94 168 ILE A CA 1
ATOM 1422 C C . ILE A 1 168 ? -19.154 -11.905 27.586 1.00 91.94 168 ILE A C 1
ATOM 1424 O O . ILE A 1 168 ? -19.574 -12.942 27.078 1.00 91.94 168 ILE A O 1
ATOM 1428 N N . ALA A 1 169 ? -18.433 -11.899 28.707 1.00 92.81 169 ALA A N 1
ATOM 1429 C CA . ALA A 1 169 ? -18.163 -13.109 29.474 1.00 92.81 169 ALA A CA 1
ATOM 1430 C C . ALA A 1 169 ? -19.292 -13.393 30.479 1.00 92.81 169 ALA A C 1
ATOM 1432 O O . ALA A 1 169 ? -20.031 -12.491 30.872 1.00 92.81 169 ALA A O 1
ATOM 1433 N N . ASP A 1 170 ? -19.342 -14.612 31.021 1.00 94.69 170 ASP A N 1
ATOM 1434 C CA . ASP A 1 170 ? -20.320 -15.010 32.050 1.00 94.69 170 ASP A CA 1
ATOM 1435 C C . ASP A 1 170 ? -20.373 -14.055 33.258 1.00 94.69 170 ASP A C 1
ATOM 1437 O O . ASP A 1 170 ? -21.406 -13.888 33.910 1.00 94.69 170 ASP A O 1
ATOM 1441 N N . LEU A 1 171 ? -19.237 -13.439 33.603 1.00 93.69 171 LEU A N 1
ATOM 1442 C CA . LEU A 1 171 ? -19.174 -12.424 34.654 1.00 93.69 171 LEU A CA 1
ATOM 1443 C C . LEU A 1 171 ? -19.953 -11.161 34.267 1.00 93.69 171 LEU A C 1
ATOM 1445 O O . LEU A 1 171 ? -20.668 -10.607 35.100 1.00 93.69 171 LEU A O 1
ATOM 1449 N N . ASP A 1 172 ? -19.807 -10.708 33.025 1.00 94.44 172 ASP A N 1
ATOM 1450 C CA . ASP A 1 172 ? -20.487 -9.527 32.502 1.00 94.44 172 ASP A CA 1
ATOM 1451 C C . ASP A 1 172 ? -21.997 -9.752 32.440 1.00 94.44 172 ASP A C 1
ATOM 1453 O O . ASP A 1 172 ? -22.756 -8.874 32.842 1.00 94.44 172 ASP A O 1
ATOM 1457 N N . ASP A 1 173 ? -22.441 -10.953 32.064 1.00 95.62 173 ASP A N 1
ATOM 1458 C CA . ASP A 1 173 ? -23.860 -11.316 32.106 1.00 95.62 173 ASP A CA 1
ATOM 1459 C C . ASP A 1 173 ? -24.431 -11.228 33.526 1.00 95.62 173 ASP A C 1
ATOM 1461 O O . ASP A 1 173 ? -25.506 -10.659 33.743 1.00 95.62 173 ASP A O 1
ATOM 1465 N N . LYS A 1 174 ? -23.684 -11.705 34.530 1.00 95.62 174 LYS A N 1
ATOM 1466 C CA . LYS A 1 174 ? -24.077 -11.562 35.943 1.00 95.62 174 LYS A CA 1
ATOM 1467 C C . LYS A 1 174 ? -24.139 -10.095 36.373 1.00 95.62 174 LYS A C 1
ATOM 1469 O O . LYS A 1 174 ? -25.055 -9.721 37.108 1.00 95.62 174 LYS A O 1
ATOM 1474 N N . ILE A 1 175 ? -23.197 -9.265 35.920 1.00 94.69 175 ILE A N 1
ATOM 1475 C CA . ILE A 1 175 ? -23.185 -7.817 36.177 1.00 94.69 175 ILE A CA 1
ATOM 1476 C C . ILE A 1 175 ? -24.412 -7.150 35.544 1.00 94.69 175 ILE A C 1
ATOM 1478 O O . ILE A 1 175 ? -25.114 -6.396 36.218 1.00 94.69 175 ILE A O 1
ATOM 1482 N N . ILE A 1 176 ? -24.706 -7.449 34.278 1.00 94.62 176 ILE A N 1
ATOM 1483 C CA . ILE A 1 176 ? -25.858 -6.913 33.543 1.00 94.62 176 ILE A CA 1
ATOM 1484 C C . ILE A 1 176 ? -27.162 -7.278 34.261 1.00 94.62 176 ILE A C 1
ATOM 1486 O O . ILE A 1 176 ? -27.993 -6.401 34.510 1.00 94.62 176 ILE A O 1
ATOM 1490 N N . GLU A 1 177 ? -27.338 -8.545 34.633 1.00 94.81 177 GLU A N 1
ATOM 1491 C CA . GLU A 1 177 ? -28.521 -9.012 35.361 1.00 94.81 177 GLU A CA 1
ATOM 1492 C C . GLU A 1 177 ? -28.667 -8.331 36.724 1.00 94.81 177 GLU A C 1
ATOM 1494 O O . GLU A 1 177 ? -29.763 -7.894 37.088 1.00 94.81 177 GLU A O 1
ATOM 1499 N N . TYR A 1 178 ? -27.566 -8.166 37.461 1.00 94.25 178 TYR A N 1
ATOM 1500 C CA . TYR A 1 178 ? -27.577 -7.429 38.722 1.00 94.25 178 TYR A CA 1
ATOM 1501 C C . TYR A 1 178 ? -28.007 -5.971 38.515 1.00 94.25 178 TYR A C 1
ATOM 1503 O O . TYR A 1 178 ? -28.904 -5.489 39.213 1.00 94.25 178 TYR A O 1
ATOM 1511 N N . CYS A 1 179 ? -27.405 -5.270 37.550 1.00 92.62 179 CYS A N 1
ATOM 1512 C CA . CYS A 1 179 ? -27.735 -3.879 37.243 1.00 92.62 179 CYS A CA 1
ATOM 1513 C C . CYS A 1 179 ? -29.215 -3.713 36.880 1.00 92.62 179 CYS A C 1
ATOM 1515 O O . CYS A 1 179 ? -29.863 -2.807 37.399 1.00 92.62 179 CYS A O 1
ATOM 1517 N N . LYS A 1 180 ? -29.777 -4.600 36.044 1.00 92.62 180 LYS A N 1
ATOM 1518 C CA . LYS A 1 180 ? -31.206 -4.562 35.683 1.00 92.62 180 LYS A CA 1
ATOM 1519 C C . LYS A 1 180 ? -32.104 -4.658 36.917 1.00 92.62 180 LYS A C 1
ATOM 1521 O O . LYS A 1 180 ? -33.035 -3.872 37.044 1.00 92.62 180 LYS A O 1
ATOM 1526 N N . ARG A 1 181 ? -31.810 -5.576 37.844 1.00 92.00 181 ARG A N 1
ATOM 1527 C CA . ARG A 1 181 ? -32.605 -5.761 39.075 1.00 92.00 181 ARG A CA 1
ATOM 1528 C C . ARG A 1 181 ? -32.558 -4.544 39.997 1.00 92.00 181 ARG A C 1
ATOM 1530 O O . ARG A 1 181 ? -33.571 -4.203 40.591 1.00 92.00 181 ARG A O 1
ATOM 1537 N N . ASN A 1 182 ? -31.403 -3.890 40.099 1.00 84.44 182 ASN A N 1
ATOM 1538 C CA . ASN A 1 182 ? -31.196 -2.775 41.028 1.00 84.44 182 ASN A CA 1
ATOM 1539 C C . ASN A 1 182 ? -31.668 -1.421 40.480 1.00 84.44 182 ASN A C 1
ATOM 1541 O O . ASN A 1 182 ? -31.870 -0.505 41.260 1.00 84.44 182 ASN A O 1
ATOM 1545 N N . ILE A 1 183 ? -31.871 -1.290 39.167 1.00 80.44 183 ILE A N 1
ATOM 1546 C CA . ILE A 1 183 ? -32.451 -0.077 38.565 1.00 80.44 183 ILE A CA 1
ATOM 1547 C C . ILE A 1 183 ? -33.985 -0.109 38.575 1.00 80.44 183 ILE A C 1
ATOM 1549 O O . ILE A 1 183 ? -34.610 0.941 38.561 1.00 80.44 183 ILE A O 1
ATOM 1553 N N . VAL A 1 184 ? -34.596 -1.299 38.580 1.00 61.31 184 VAL A N 1
ATOM 1554 C CA . VAL A 1 184 ? -36.063 -1.470 38.646 1.00 61.31 184 VAL A CA 1
ATOM 1555 C C . VAL A 1 184 ? -36.591 -1.350 40.088 1.00 61.31 184 VAL A C 1
ATOM 1557 O O . VAL A 1 184 ? -37.793 -1.217 40.288 1.00 61.31 184 VAL A O 1
ATOM 1560 N N . ALA A 1 185 ? -35.704 -1.407 41.086 1.00 54.41 185 ALA A N 1
ATOM 1561 C CA . ALA A 1 185 ? -36.043 -1.345 42.508 1.00 54.41 185 ALA A CA 1
ATOM 1562 C C . ALA A 1 185 ? -35.902 0.061 43.142 1.00 54.41 185 ALA A C 1
ATOM 1564 O O . ALA A 1 185 ? -36.198 0.200 44.328 1.00 54.41 185 ALA A O 1
ATOM 1565 N N . GLU A 1 186 ? -35.455 1.067 42.377 1.00 45.84 186 GLU A N 1
ATOM 1566 C CA . GLU A 1 186 ? -35.505 2.503 42.727 1.00 45.84 186 GLU A CA 1
ATOM 1567 C C . GLU A 1 186 ? -36.768 3.158 42.158 1.00 45.84 186 GLU A C 1
ATOM 1569 O O . GLU A 1 186 ? -37.369 3.986 42.879 1.00 45.84 186 GLU A O 1
#

Nearest PDB structures (foldseek):
  4exr-assembly1_A-2  TM=7.034E-01  e=4.091E+00  Clostridioides difficile 630
  8chv-assembly1_B  TM=3.356E-01  e=3.201E-01  Homo sapiens
  1r0u-assembly1_A  TM=5.736E-01  e=4.091E+00  Bacillus subtilis
  1omo-assembly1_A  TM=3.100E-01  e=1.395E+00  Archaeoglobus fulgidus
  3sr2-assembly3_C  TM=3.019E-01  e=3.653E+00  Homo sapiens

Foldseek 3Di:
DVVVVLVVLVWDWDDKDWDADPVGIKIWTWIDDPQWIWIWIGDPATAWIWIGGNPFIDTLLLLCVLLVNNVVQQQPNDDDPDRVVNVVRVVSSCVSVCDQRRHHPVPSSVVSRVVVVVVVVVVVVVVVVVVLVVVLVVLQVVLVVCLVVVVLVSSLVSLVPRPCVVPQDPVNVVSVVVSVVVVVVD

Sequence (186 aa):
MIDPFLKGYGFEFEDYEINKGSDGHFAFASYKNHNKTFLVEYTFSIGQVLYQFEDLIVSHPFYLDQLGFGDKRRHKDFLSVDQLAEFEHILHDFEYLVDDFFKGECNKLKEISILQDKIITEVDRNIRKENSILIDNIRIEKARQEFRKKEFKKCLAIYKFLDNKQLIADLDDKIIEYCKRNIVAE

Mean predicted aligned error: 8.78 Å

pLDDT: mean 90.79, std 9.02, range [45.84, 98.12]

Organism: NCBI:txid410659

Radius of gyration: 26.22 Å; Cα contacts (8 Å, |Δi|>4): 236; chains: 1; bounding box: 60×34×66 Å

Secondary structure (DSSP, 8-state):
-HHHHHHHTT-EEEEEEEEEETTEEEEEEEEEETTEEEEEEESSSEEEEEEEETTEEEEHHHHHHHTT-GGG----SS--S-HHHHHHHHHHHHGGGIIIIISS--HHHHHHHHHHHHHHHHHHHHHHHHHHHHHHHHHHHHHHHHHHTT-HHHHHHHHHT-S-GGG--HHHHHHHHHHHHHHS--